Protein AF-A0AAU5VMB2-F1 (afdb_monomer)

pLDDT: mean 74.73, std 14.11, range [40.59, 91.38]

Sequence (197 aa):
MVLVIAVAVVVLLAGLAANRFLRPRLLGEDDDTGMAVKDLVGPLLTLTVLLAFVLVTANGSYGKAEVASRGEARAVDQLVEAAEYAPEAQWAEIQADAVCYARAVRDQEWPAMADGHGSPAPSVWSTDFRRVFREVEGRPVFGMLVAADNKRSEEREERLTQATAIAEAERQATRDFLTHHTAADLPCDDQGNRRSA

Structure (mmCIF, N/CA/C/O backbone):
data_AF-A0AAU5VMB2-F1
#
_entry.id   AF-A0AAU5VMB2-F1
#
loop_
_atom_site.group_PDB
_atom_site.id
_atom_site.type_symbol
_atom_site.label_atom_id
_atom_site.label_alt_id
_atom_site.label_comp_id
_atom_site.label_asym_id
_atom_site.label_entity_id
_atom_site.label_seq_id
_atom_site.pdbx_P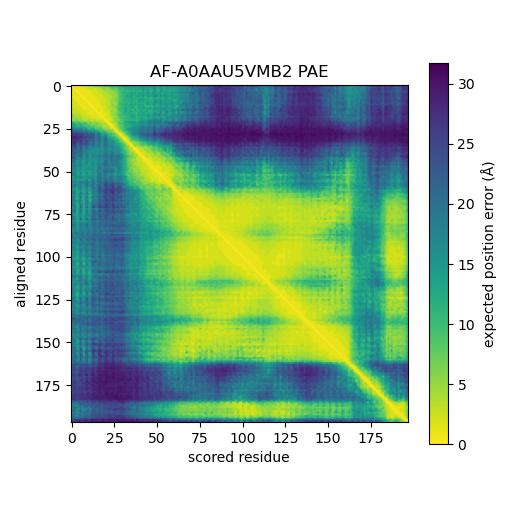DB_ins_code
_atom_site.Cartn_x
_atom_site.Cartn_y
_atom_site.Cartn_z
_atom_site.occupancy
_atom_site.B_iso_or_equiv
_atom_site.auth_seq_id
_atom_site.auth_comp_id
_atom_site.auth_asym_id
_atom_site.auth_atom_id
_atom_site.pdbx_PDB_model_num
ATOM 1 N N . MET A 1 1 ? 12.827 -10.784 -18.336 1.00 58.59 1 MET A N 1
ATOM 2 C CA . MET A 1 1 ? 14.306 -10.844 -18.461 1.00 58.59 1 MET A CA 1
ATOM 3 C C . MET A 1 1 ? 14.796 -11.675 -19.647 1.00 58.59 1 MET A C 1
ATOM 5 O O . MET A 1 1 ? 15.303 -11.066 -20.577 1.00 58.59 1 MET A O 1
ATOM 9 N N . VAL A 1 2 ? 14.629 -13.008 -19.681 1.00 63.72 2 VAL A N 1
ATOM 10 C CA . VAL A 1 2 ? 15.212 -13.893 -20.731 1.00 63.72 2 VAL A CA 1
ATOM 11 C C . VAL A 1 2 ? 14.985 -13.403 -22.172 1.00 63.72 2 VAL A C 1
ATOM 13 O O . VAL A 1 2 ? 15.923 -13.388 -22.963 1.00 63.72 2 VAL A O 1
ATOM 16 N N . LEU A 1 3 ? 13.778 -12.928 -22.499 1.00 67.06 3 LEU A N 1
ATOM 17 C CA . LEU A 1 3 ? 13.435 -12.407 -23.831 1.00 67.06 3 LEU A CA 1
ATOM 18 C C . LEU A 1 3 ? 14.311 -11.206 -24.248 1.00 67.06 3 LEU A C 1
ATOM 20 O O . LEU A 1 3 ? 14.770 -11.151 -25.384 1.00 67.06 3 LEU A O 1
ATOM 24 N N . VAL A 1 4 ? 14.624 -10.294 -23.320 1.00 66.06 4 VAL A N 1
ATOM 25 C CA . VAL A 1 4 ? 15.500 -9.130 -23.567 1.00 66.06 4 VAL A CA 1
ATOM 26 C C . VAL A 1 4 ? 16.928 -9.583 -23.882 1.00 66.06 4 VAL A C 1
ATOM 28 O O . VAL A 1 4 ? 17.544 -9.079 -24.818 1.00 66.06 4 VAL A O 1
ATOM 31 N N . ILE A 1 5 ? 17.432 -10.582 -23.149 1.00 76.06 5 ILE A N 1
ATOM 32 C CA . ILE A 1 5 ? 18.758 -11.173 -23.380 1.00 76.06 5 ILE A CA 1
ATOM 33 C C . ILE A 1 5 ? 18.802 -11.849 -24.759 1.00 76.06 5 ILE A C 1
ATOM 35 O O . ILE A 1 5 ? 19.749 -11.638 -25.513 1.00 76.06 5 ILE A O 1
ATOM 39 N N . ALA A 1 6 ? 17.761 -12.604 -25.124 1.00 83.25 6 ALA A N 1
ATOM 40 C CA . ALA A 1 6 ? 17.664 -13.249 -26.432 1.00 83.25 6 ALA A CA 1
ATOM 41 C C . ALA A 1 6 ? 17.656 -12.229 -27.587 1.00 83.25 6 ALA A C 1
ATOM 43 O O . ALA A 1 6 ? 18.410 -12.389 -28.545 1.00 83.25 6 ALA A O 1
ATOM 44 N N . VAL A 1 7 ? 16.872 -11.147 -27.477 1.00 82.38 7 VAL A N 1
ATOM 45 C CA . VAL A 1 7 ? 16.850 -10.061 -28.475 1.00 82.38 7 VAL A CA 1
ATOM 46 C C . VAL A 1 7 ? 18.219 -9.382 -28.586 1.00 82.38 7 VAL A C 1
ATOM 48 O O . VAL A 1 7 ? 18.716 -9.205 -29.697 1.00 82.38 7 VAL A O 1
ATOM 51 N N . ALA A 1 8 ? 18.870 -9.065 -27.462 1.00 73.38 8 ALA A N 1
ATOM 52 C CA . ALA A 1 8 ? 20.203 -8.461 -27.461 1.00 73.38 8 ALA A CA 1
ATOM 53 C C . ALA A 1 8 ? 21.251 -9.357 -28.149 1.00 73.38 8 ALA A C 1
ATOM 55 O O . ALA A 1 8 ? 22.024 -8.876 -28.977 1.00 73.38 8 ALA A O 1
ATOM 56 N N . VAL A 1 9 ? 21.238 -10.668 -27.872 1.00 87.62 9 VAL A N 1
ATOM 57 C CA . VAL A 1 9 ? 22.125 -11.646 -28.526 1.00 87.62 9 VAL A CA 1
ATOM 58 C C . VAL A 1 9 ? 21.848 -11.738 -30.030 1.00 87.62 9 VAL A C 1
ATOM 60 O O . VAL A 1 9 ? 22.795 -11.726 -30.815 1.00 87.62 9 VAL A O 1
ATOM 63 N N . VAL A 1 10 ? 20.581 -11.771 -30.458 1.00 90.06 10 VAL A N 1
ATOM 64 C CA . VAL A 1 10 ? 20.215 -11.814 -31.887 1.00 90.06 10 VAL A CA 1
ATOM 65 C C . VAL A 1 10 ? 20.683 -10.557 -32.627 1.00 90.06 10 VAL A C 1
ATOM 67 O O . VAL A 1 10 ? 21.277 -10.678 -33.697 1.00 90.06 10 VAL A O 1
ATOM 70 N N . VAL A 1 11 ? 20.489 -9.363 -32.056 1.00 87.12 11 VAL A N 1
ATOM 71 C CA . VAL A 1 11 ? 20.964 -8.098 -32.650 1.00 87.12 11 VAL A CA 1
ATOM 72 C C . VAL A 1 11 ? 22.492 -8.069 -32.749 1.00 87.12 11 VAL A C 1
ATOM 74 O O . VAL A 1 11 ? 23.035 -7.689 -33.788 1.00 87.12 11 VAL A O 1
ATOM 77 N N . LEU A 1 12 ? 23.198 -8.520 -31.708 1.00 84.56 12 LEU A N 1
ATOM 78 C CA . LEU A 1 12 ? 24.662 -8.545 -31.679 1.00 84.56 12 LEU A CA 1
ATOM 79 C C . LEU A 1 12 ? 25.225 -9.538 -32.712 1.00 84.56 12 LEU A C 1
ATOM 81 O O . LEU A 1 12 ? 26.131 -9.185 -33.468 1.00 84.56 12 LEU A O 1
ATOM 85 N N . LEU A 1 13 ? 24.642 -10.737 -32.825 1.00 90.00 13 LEU A N 1
ATOM 86 C CA . LEU A 1 13 ? 24.994 -11.719 -33.859 1.00 90.00 13 LEU A CA 1
ATOM 87 C C . LEU A 1 13 ? 24.688 -11.210 -35.276 1.00 90.00 13 LEU A C 1
ATOM 89 O O . LEU A 1 13 ? 25.511 -11.398 -36.173 1.00 90.00 13 LEU A O 1
ATOM 93 N N . ALA A 1 14 ? 23.553 -10.535 -35.484 1.00 85.69 14 ALA A N 1
ATOM 94 C CA . ALA A 1 14 ? 23.197 -9.944 -36.773 1.00 85.69 14 ALA A CA 1
ATOM 95 C C . ALA A 1 14 ? 24.192 -8.847 -37.191 1.00 85.69 14 ALA A C 1
ATOM 97 O O . ALA A 1 14 ? 24.661 -8.851 -38.330 1.00 85.69 14 ALA A O 1
ATOM 98 N N . GLY A 1 15 ? 24.585 -7.962 -36.267 1.00 76.81 15 GLY A N 1
ATOM 99 C CA . GLY A 1 15 ? 25.622 -6.953 -36.504 1.00 76.81 15 GLY A CA 1
ATOM 100 C C . GLY A 1 15 ? 26.995 -7.567 -36.801 1.00 76.81 15 GLY A C 1
ATOM 101 O O . GLY A 1 15 ? 27.678 -7.142 -37.736 1.00 76.81 15 GLY A O 1
ATOM 102 N N . LEU A 1 16 ? 27.383 -8.616 -36.065 1.00 79.81 16 LEU A N 1
ATOM 103 C CA . LEU A 1 16 ? 28.643 -9.332 -36.285 1.00 79.81 16 LEU A CA 1
ATOM 104 C C . LEU A 1 16 ? 28.673 -10.023 -37.661 1.00 79.81 16 LEU A C 1
ATOM 106 O O . LEU A 1 16 ? 29.673 -9.938 -38.377 1.00 79.81 16 LEU A O 1
ATOM 110 N N . ALA A 1 17 ? 27.569 -10.665 -38.054 1.00 82.62 17 ALA A N 1
ATOM 111 C CA . ALA A 1 17 ? 27.413 -11.303 -39.357 1.00 82.62 17 ALA A CA 1
ATOM 112 C C . ALA A 1 17 ? 27.412 -10.271 -40.496 1.00 82.62 17 ALA A C 1
ATOM 114 O O . ALA A 1 17 ? 28.142 -10.445 -41.473 1.00 82.62 17 ALA A O 1
ATOM 115 N N . ALA A 1 18 ? 26.666 -9.170 -40.356 1.00 79.88 18 ALA A N 1
ATOM 116 C CA . ALA A 1 18 ? 26.649 -8.085 -41.333 1.00 79.88 18 ALA A CA 1
ATOM 117 C C . ALA A 1 18 ? 28.061 -7.525 -41.563 1.00 79.88 18 ALA A C 1
ATOM 119 O O . ALA A 1 18 ? 28.522 -7.480 -42.703 1.00 79.88 18 ALA A O 1
ATOM 120 N N . ASN A 1 19 ? 28.802 -7.217 -40.494 1.00 74.56 19 ASN A N 1
ATOM 121 C CA . ASN A 1 19 ? 30.205 -6.812 -40.589 1.00 74.56 19 ASN A CA 1
ATOM 122 C C . ASN A 1 19 ? 31.058 -7.885 -41.302 1.00 74.56 19 ASN A C 1
ATOM 124 O O . ASN A 1 19 ? 31.789 -7.584 -42.245 1.00 74.56 19 ASN A O 1
ATOM 128 N N . ARG A 1 20 ? 30.917 -9.165 -40.928 1.00 80.00 20 ARG A N 1
ATOM 129 C CA . ARG A 1 20 ? 31.721 -10.262 -41.494 1.00 80.00 20 ARG A CA 1
ATOM 130 C C . ARG A 1 20 ? 31.461 -10.542 -42.982 1.00 80.00 20 ARG A C 1
ATOM 132 O O . ARG A 1 20 ? 32.379 -11.039 -43.645 1.00 80.00 20 ARG A O 1
ATOM 139 N N . PHE A 1 21 ? 30.265 -10.243 -43.497 1.00 77.38 21 PHE A N 1
ATOM 140 C CA . PHE A 1 21 ? 29.864 -10.511 -44.887 1.00 77.38 21 PHE A CA 1
ATOM 141 C C . PHE A 1 21 ? 29.841 -9.278 -45.807 1.00 77.38 21 PHE A C 1
ATOM 143 O O . PHE A 1 21 ? 30.115 -9.434 -46.997 1.00 77.38 21 PHE A O 1
ATOM 150 N N . LEU A 1 22 ? 29.553 -8.071 -45.301 1.00 70.12 22 LEU A N 1
ATOM 151 C CA . LEU A 1 22 ? 29.537 -6.845 -46.116 1.00 70.12 22 LEU A CA 1
ATOM 152 C C . LEU A 1 22 ? 30.924 -6.191 -46.210 1.00 70.12 22 LEU A C 1
ATOM 154 O O . LEU A 1 22 ? 31.299 -5.740 -47.289 1.00 70.12 22 LEU A O 1
ATOM 158 N N . ARG A 1 23 ? 31.728 -6.194 -45.135 1.00 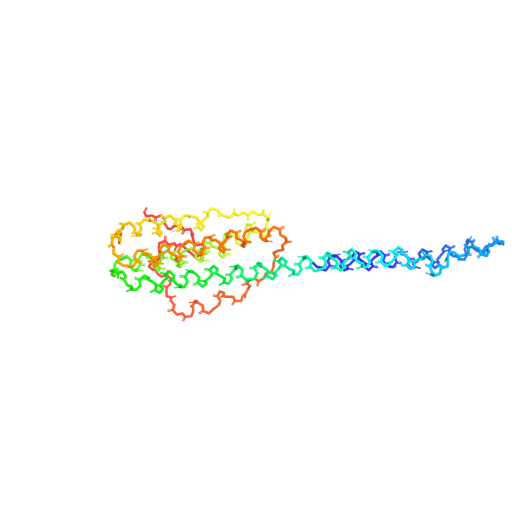63.69 23 ARG A N 1
ATOM 159 C CA . ARG A 1 23 ? 33.078 -5.592 -45.134 1.00 63.69 23 ARG A CA 1
ATOM 160 C C . ARG A 1 23 ? 33.989 -6.075 -46.283 1.00 63.69 23 ARG A C 1
ATOM 162 O O . ARG A 1 23 ? 34.571 -5.214 -46.935 1.00 63.69 23 ARG A O 1
ATOM 169 N N . PRO A 1 24 ? 34.087 -7.383 -46.618 1.00 65.00 24 PRO A N 1
ATOM 170 C CA . PRO A 1 24 ? 34.889 -7.847 -47.760 1.00 65.00 24 PRO A CA 1
ATOM 171 C C . PRO A 1 24 ? 34.244 -7.608 -49.143 1.00 65.00 24 PRO A C 1
ATOM 173 O O . PRO A 1 24 ? 34.789 -8.066 -50.140 1.00 65.00 24 PRO A O 1
ATOM 176 N N . ARG A 1 25 ? 33.080 -6.946 -49.220 1.00 63.25 25 ARG A N 1
ATOM 177 C CA . ARG A 1 25 ? 32.424 -6.527 -50.476 1.00 63.25 25 ARG A CA 1
ATOM 178 C C . ARG A 1 25 ? 32.378 -5.009 -50.672 1.00 63.25 25 ARG A C 1
ATOM 180 O O . ARG A 1 25 ? 32.061 -4.574 -51.771 1.00 63.25 25 ARG A O 1
ATOM 187 N N . LEU A 1 26 ? 32.649 -4.232 -49.622 1.00 58.34 26 LEU A N 1
ATOM 188 C CA . LEU A 1 26 ? 32.631 -2.764 -49.642 1.00 58.34 26 LEU A CA 1
ATOM 189 C C . LEU A 1 26 ? 34.036 -2.145 -49.673 1.00 58.34 26 LEU A C 1
ATOM 191 O O . LEU A 1 26 ? 34.170 -0.995 -50.061 1.00 58.34 26 LEU A O 1
ATOM 195 N N . LEU A 1 27 ? 35.075 -2.891 -49.281 1.00 58.09 27 LEU A N 1
ATOM 196 C CA . LEU A 1 27 ? 36.474 -2.453 -49.344 1.00 58.09 27 LEU A CA 1
ATOM 197 C C . LEU A 1 27 ? 37.133 -2.939 -50.644 1.00 58.09 27 LEU A C 1
ATOM 199 O O . LEU A 1 27 ? 37.948 -3.862 -50.630 1.00 58.09 27 LEU A O 1
ATOM 203 N N . GLY A 1 28 ? 36.731 -2.334 -51.761 1.00 57.97 28 GLY A N 1
ATOM 204 C CA . GLY A 1 28 ? 37.377 -2.455 -53.067 1.00 57.97 28 GLY A CA 1
ATOM 205 C C . GLY A 1 28 ? 37.443 -1.073 -53.716 1.00 57.97 28 GLY A C 1
ATOM 206 O O . GLY A 1 28 ? 36.403 -0.435 -53.842 1.00 57.97 28 GLY A O 1
ATOM 207 N N . GLU A 1 29 ? 38.651 -0.661 -54.101 1.00 54.75 29 GLU A N 1
ATOM 208 C CA . GLU A 1 29 ? 39.067 0.694 -54.497 1.00 54.75 29 GLU A CA 1
ATOM 209 C C . GLU A 1 29 ? 38.896 1.817 -53.445 1.00 54.75 29 GLU A C 1
ATOM 211 O O . GLU A 1 29 ? 37.820 2.045 -52.903 1.00 54.75 29 GLU A O 1
ATOM 216 N N . ASP A 1 30 ? 40.009 2.511 -53.181 1.00 52.06 30 ASP A N 1
ATOM 217 C CA . ASP A 1 30 ? 40.174 3.847 -52.584 1.00 52.06 30 ASP A CA 1
ATOM 218 C C . ASP A 1 30 ? 39.091 4.387 -51.627 1.00 52.06 30 ASP A C 1
ATOM 220 O O . ASP A 1 30 ? 38.314 5.274 -51.986 1.00 52.06 30 ASP A O 1
ATOM 224 N N . ASP A 1 31 ? 39.162 3.998 -50.345 1.00 49.97 31 ASP A N 1
ATOM 225 C CA . ASP A 1 31 ? 38.736 4.907 -49.272 1.00 49.97 31 ASP A CA 1
ATOM 226 C C . ASP A 1 31 ? 39.527 4.730 -47.957 1.00 49.97 31 ASP A C 1
ATOM 228 O O . ASP A 1 31 ? 39.420 3.714 -47.267 1.00 49.97 31 ASP A O 1
ATOM 232 N N . ASP A 1 32 ? 40.299 5.759 -47.584 1.00 52.22 32 ASP A N 1
ATOM 233 C CA . ASP A 1 32 ? 40.941 5.891 -46.261 1.00 52.22 32 ASP A CA 1
ATOM 234 C C . ASP A 1 32 ? 39.932 6.409 -45.202 1.00 52.22 32 ASP A C 1
ATOM 236 O O . ASP A 1 32 ? 40.200 6.421 -44.000 1.00 52.22 32 ASP A O 1
ATOM 240 N N . THR A 1 33 ? 38.707 6.767 -45.621 1.00 56.00 33 THR A N 1
ATOM 241 C CA . THR A 1 33 ? 37.571 7.177 -44.768 1.00 56.00 33 THR A CA 1
ATOM 242 C C . THR A 1 33 ? 36.853 5.978 -44.126 1.00 56.00 33 THR A C 1
ATOM 244 O O . THR A 1 33 ? 35.645 5.990 -43.873 1.00 56.00 33 THR A O 1
ATOM 247 N N . GLY A 1 34 ? 37.598 4.923 -43.789 1.00 52.38 34 GLY A N 1
ATOM 248 C CA . GLY A 1 34 ? 37.093 3.836 -42.958 1.00 52.38 34 GLY A CA 1
ATOM 249 C C . GLY A 1 34 ? 36.728 4.361 -41.568 1.00 52.38 34 GLY A C 1
ATOM 250 O O . GLY A 1 34 ? 37.625 4.560 -40.752 1.00 52.38 34 GLY A O 1
ATOM 251 N N . MET A 1 35 ? 35.424 4.568 -41.313 1.00 51.06 35 MET A N 1
ATOM 252 C CA . MET A 1 35 ? 34.863 5.151 -40.079 1.00 51.06 35 MET A CA 1
ATOM 253 C C . MET A 1 35 ? 35.638 4.689 -38.843 1.00 51.06 35 MET A C 1
ATOM 255 O O . MET A 1 35 ? 35.580 3.519 -38.448 1.00 51.06 35 MET A O 1
ATOM 259 N N . ALA A 1 36 ? 36.416 5.600 -38.264 1.00 59.28 36 ALA A N 1
ATOM 260 C CA . ALA A 1 36 ? 37.449 5.212 -37.329 1.00 59.28 36 ALA A CA 1
ATOM 261 C C . ALA A 1 36 ? 36.839 4.937 -35.953 1.00 59.28 36 ALA A C 1
ATOM 263 O O . ALA A 1 36 ? 35.783 5.454 -35.592 1.00 59.28 36 ALA A O 1
ATOM 264 N N . VAL A 1 37 ? 37.535 4.148 -35.131 1.00 56.16 37 VAL A N 1
ATOM 265 C CA . VAL A 1 37 ? 37.030 3.742 -33.805 1.00 56.16 37 VAL A CA 1
ATOM 266 C C . VAL A 1 37 ? 36.670 4.961 -32.937 1.00 56.16 37 VAL A C 1
ATOM 268 O O . VAL A 1 37 ? 35.661 4.938 -32.238 1.00 56.16 37 VAL A O 1
ATOM 271 N N . LYS A 1 38 ? 37.428 6.061 -33.058 1.00 56.69 38 LYS A N 1
ATOM 272 C CA . LYS A 1 38 ? 37.142 7.376 -32.448 1.00 56.69 38 LYS A CA 1
ATOM 273 C C . LYS A 1 38 ? 35.751 7.944 -32.787 1.00 56.69 38 LYS A C 1
ATOM 275 O O . LYS A 1 38 ? 35.128 8.556 -31.926 1.00 56.69 38 LYS A O 1
ATOM 280 N N . ASP A 1 39 ? 35.253 7.715 -33.997 1.00 62.44 39 ASP A N 1
ATOM 281 C CA . ASP A 1 39 ? 34.003 8.293 -34.499 1.00 62.44 39 ASP A CA 1
ATOM 282 C C . ASP A 1 39 ? 32.789 7.499 -33.967 1.00 62.44 39 ASP A C 1
ATOM 284 O O . ASP A 1 39 ? 31.711 8.054 -33.759 1.00 62.44 39 ASP A O 1
ATOM 288 N N . LEU A 1 40 ? 32.995 6.216 -33.636 1.00 63.09 40 LEU A N 1
ATOM 289 C CA . LEU A 1 40 ? 32.030 5.356 -32.937 1.00 63.09 40 LEU A CA 1
ATOM 290 C C . LEU A 1 40 ? 32.004 5.582 -31.413 1.00 63.09 40 LEU A C 1
ATOM 292 O O . LEU A 1 40 ? 30.975 5.343 -30.780 1.00 63.09 40 LEU A O 1
ATOM 296 N N . VAL A 1 41 ? 33.103 6.060 -30.812 1.00 71.25 41 VAL A N 1
ATOM 297 C CA . VAL A 1 41 ? 33.191 6.322 -29.360 1.00 71.25 41 VAL A CA 1
ATOM 298 C C . VAL A 1 41 ? 32.188 7.387 -28.907 1.00 71.25 41 VAL A C 1
ATOM 300 O O . VAL A 1 41 ? 31.580 7.217 -27.854 1.00 71.25 41 VAL A O 1
ATOM 303 N N . GLY A 1 42 ? 31.957 8.443 -29.695 1.00 72.44 42 GLY A N 1
ATOM 304 C CA . GLY A 1 42 ? 30.980 9.491 -29.365 1.00 72.44 42 GLY A CA 1
ATOM 305 C C . GLY A 1 42 ? 29.556 8.944 -29.165 1.00 72.44 42 GLY A C 1
ATOM 306 O O . GLY A 1 42 ? 29.025 9.036 -28.054 1.00 72.44 42 GLY A O 1
ATOM 307 N N . PRO A 1 43 ? 28.946 8.315 -30.190 1.00 76.56 43 PRO A N 1
ATOM 308 C CA . PRO A 1 43 ? 27.644 7.664 -30.064 1.00 76.56 43 PRO A CA 1
ATOM 309 C C . PRO A 1 43 ? 27.605 6.610 -28.951 1.00 76.56 43 PRO A C 1
ATOM 311 O O . PRO A 1 43 ? 26.671 6.614 -28.147 1.00 76.56 43 PRO A O 1
ATOM 314 N N . LEU A 1 44 ? 28.633 5.757 -28.840 1.00 75.56 44 LEU A N 1
ATOM 315 C CA . LEU A 1 44 ? 28.684 4.709 -27.817 1.00 75.56 44 LEU A CA 1
ATOM 316 C C . LEU A 1 44 ? 28.644 5.289 -26.394 1.00 75.56 44 LEU A C 1
ATOM 318 O O . LEU A 1 44 ? 27.884 4.792 -25.566 1.00 75.56 44 LEU A O 1
ATOM 322 N N . LEU A 1 45 ? 29.396 6.361 -26.120 1.00 73.88 45 LEU A N 1
ATOM 323 C CA . LEU A 1 45 ? 29.380 7.042 -24.821 1.00 73.88 45 LEU A CA 1
ATOM 324 C C . LEU A 1 45 ? 28.012 7.667 -24.510 1.00 73.88 45 LEU A C 1
ATOM 326 O O . LEU A 1 45 ? 27.528 7.549 -23.387 1.00 73.88 45 LEU A O 1
ATOM 330 N N . THR A 1 46 ? 27.344 8.290 -25.487 1.00 78.56 46 THR A N 1
ATOM 331 C CA . THR A 1 46 ? 25.989 8.827 -25.244 1.00 78.56 46 THR A CA 1
ATOM 332 C C . THR A 1 46 ? 24.978 7.722 -24.922 1.00 78.56 46 THR A C 1
ATOM 334 O O . THR A 1 46 ? 24.164 7.883 -24.012 1.00 78.56 46 THR A O 1
ATOM 337 N N . LEU A 1 47 ? 25.077 6.565 -25.588 1.00 79.12 47 LEU A N 1
ATOM 338 C CA . LEU A 1 47 ? 24.247 5.397 -25.292 1.00 79.12 47 LEU A CA 1
ATOM 339 C C . LEU A 1 47 ? 24.545 4.805 -23.907 1.00 79.12 47 LEU A C 1
ATOM 341 O O . LEU A 1 47 ? 23.601 4.453 -23.202 1.00 79.12 47 LEU A O 1
ATOM 345 N N . THR A 1 48 ? 25.810 4.725 -23.473 1.00 78.56 48 THR A N 1
ATOM 346 C CA . THR A 1 48 ? 26.126 4.227 -22.121 1.00 78.56 48 THR A CA 1
ATOM 347 C C . THR A 1 48 ? 25.659 5.178 -21.022 1.00 78.56 48 THR A C 1
ATOM 349 O O . THR A 1 48 ? 25.195 4.695 -19.993 1.00 78.56 48 THR A O 1
ATOM 352 N N . VAL A 1 49 ? 25.690 6.499 -21.234 1.00 80.81 49 VAL A N 1
ATOM 353 C CA . VAL A 1 49 ? 25.129 7.478 -20.282 1.00 80.81 49 VAL A CA 1
ATOM 354 C C . VAL A 1 49 ? 23.609 7.333 -20.162 1.00 80.81 49 VAL A C 1
ATOM 356 O O . VAL A 1 49 ? 23.093 7.266 -19.047 1.00 80.81 49 VAL A O 1
ATOM 359 N N . LEU A 1 50 ? 22.887 7.213 -21.283 1.00 80.94 50 LEU A N 1
ATOM 360 C CA . LEU A 1 50 ? 21.437 6.977 -21.268 1.00 80.94 50 LEU A CA 1
ATOM 361 C C . LEU A 1 50 ? 21.083 5.638 -20.604 1.00 80.94 50 LEU A C 1
ATOM 363 O O . LEU A 1 50 ? 20.175 5.582 -19.778 1.00 80.94 50 LEU A O 1
ATOM 367 N N . LEU A 1 51 ? 21.820 4.569 -20.912 1.00 80.12 51 LEU A N 1
ATOM 368 C CA . LEU A 1 51 ? 21.576 3.239 -20.350 1.00 80.12 51 LEU A CA 1
ATOM 369 C C . LEU A 1 51 ? 21.920 3.172 -18.852 1.00 80.12 51 LEU A C 1
ATOM 371 O O . LEU A 1 51 ? 21.190 2.542 -18.090 1.00 80.12 51 LEU A O 1
ATOM 375 N N . ALA A 1 52 ? 22.962 3.879 -18.403 1.00 77.31 52 ALA A N 1
ATOM 376 C CA . ALA A 1 52 ? 23.266 4.050 -16.983 1.00 77.31 52 ALA A CA 1
ATOM 377 C C . ALA A 1 52 ? 22.176 4.856 -16.254 1.00 77.31 52 ALA A C 1
ATOM 379 O O . ALA A 1 52 ? 21.785 4.484 -15.150 1.00 77.31 52 ALA A O 1
ATOM 380 N N . PHE A 1 53 ? 21.635 5.913 -16.871 1.00 80.94 53 PHE A N 1
ATOM 381 C CA . PHE A 1 53 ? 20.524 6.683 -16.304 1.00 80.94 53 PHE A CA 1
ATOM 382 C C . PHE A 1 53 ? 19.239 5.845 -16.180 1.00 80.94 53 PHE A C 1
ATOM 384 O O . PHE A 1 53 ? 18.592 5.866 -15.131 1.00 80.94 53 PHE A O 1
ATOM 391 N N . VAL A 1 54 ? 18.903 5.045 -17.199 1.00 80.25 54 VAL A N 1
ATOM 392 C CA . VAL A 1 54 ? 17.788 4.079 -17.148 1.00 80.25 54 VAL A CA 1
ATOM 393 C C . VAL A 1 54 ? 18.011 3.029 -16.052 1.00 80.25 54 VAL A C 1
ATOM 395 O O . VAL A 1 54 ? 17.091 2.730 -15.296 1.00 80.25 54 VAL A O 1
ATOM 398 N N . LEU A 1 55 ? 19.234 2.510 -15.899 1.00 75.88 55 LEU A N 1
ATOM 399 C CA . LEU A 1 55 ? 19.556 1.540 -14.849 1.00 75.88 55 LEU A CA 1
ATOM 400 C C . LEU A 1 55 ? 19.435 2.143 -13.438 1.00 75.88 55 LEU A C 1
ATOM 402 O O . LEU A 1 55 ? 18.860 1.516 -12.551 1.00 75.88 55 LEU A O 1
ATOM 406 N N . VAL A 1 56 ? 19.932 3.367 -13.229 1.00 76.69 56 VAL A N 1
ATOM 407 C CA . VAL A 1 56 ? 19.842 4.082 -11.942 1.00 76.69 56 VAL A CA 1
ATOM 408 C C . VAL A 1 56 ? 18.394 4.423 -11.589 1.00 76.69 56 VAL A C 1
ATOM 410 O O . VAL A 1 56 ? 17.990 4.226 -10.444 1.00 76.69 56 VAL A O 1
ATOM 413 N N . THR A 1 57 ? 17.593 4.889 -12.551 1.00 73.38 57 THR A N 1
ATOM 414 C CA . THR A 1 57 ? 16.175 5.220 -12.316 1.00 73.38 57 THR A CA 1
ATOM 415 C C . THR A 1 57 ? 15.328 3.975 -12.040 1.00 73.38 57 THR A C 1
ATOM 417 O O . THR A 1 57 ? 14.556 3.980 -11.082 1.00 73.38 57 THR A O 1
ATOM 420 N N . ALA A 1 58 ? 15.535 2.879 -12.778 1.00 69.81 58 ALA A N 1
ATOM 421 C CA . ALA A 1 58 ? 14.878 1.597 -12.510 1.00 69.81 58 ALA A CA 1
ATOM 422 C C . ALA A 1 58 ? 15.240 1.033 -11.121 1.00 69.81 58 ALA A C 1
ATOM 424 O O . ALA A 1 58 ? 14.354 0.657 -10.352 1.00 69.81 58 ALA A O 1
ATOM 425 N N . ASN A 1 59 ? 16.529 1.032 -10.761 1.00 66.31 59 ASN A N 1
ATOM 426 C CA . ASN A 1 59 ? 16.991 0.554 -9.454 1.00 66.31 59 ASN A CA 1
ATOM 427 C C . ASN A 1 59 ? 16.495 1.444 -8.296 1.00 66.31 59 ASN A C 1
ATOM 429 O O . ASN A 1 59 ? 16.176 0.943 -7.220 1.00 66.31 59 ASN A O 1
ATOM 433 N N . GLY A 1 60 ? 16.378 2.756 -8.525 1.00 71.94 60 GLY A N 1
ATOM 434 C CA . GLY A 1 60 ? 15.779 3.696 -7.576 1.00 71.94 60 GLY A CA 1
ATOM 435 C C . GLY A 1 60 ? 14.287 3.443 -7.335 1.00 71.94 60 GLY A C 1
ATOM 436 O O . GLY A 1 60 ? 13.843 3.500 -6.190 1.00 71.94 60 GLY A O 1
ATOM 437 N N . SER A 1 61 ? 13.522 3.112 -8.381 1.00 68.12 61 SER A N 1
ATOM 438 C CA . SER A 1 61 ? 12.098 2.778 -8.241 1.00 68.12 61 SER A CA 1
ATOM 439 C C . SER A 1 61 ? 11.886 1.434 -7.532 1.00 68.12 61 SER A C 1
ATOM 441 O O . SER A 1 61 ? 11.078 1.365 -6.608 1.00 68.12 61 SER A O 1
ATOM 443 N N . TYR A 1 62 ? 12.688 0.406 -7.852 1.00 64.38 62 TYR A N 1
ATOM 444 C CA . TYR A 1 62 ? 12.679 -0.865 -7.112 1.00 64.38 62 TYR A CA 1
ATOM 445 C C . TYR A 1 62 ? 12.966 -0.656 -5.616 1.00 64.38 62 TYR A C 1
ATOM 447 O O . TYR A 1 62 ? 12.209 -1.122 -4.769 1.00 64.38 62 TYR A O 1
ATOM 455 N N . GLY A 1 63 ? 14.021 0.099 -5.281 1.00 72.69 63 GLY A N 1
ATOM 456 C CA . GLY A 1 63 ? 14.376 0.383 -3.887 1.00 72.69 63 GLY A CA 1
ATOM 457 C C . GLY A 1 63 ? 13.275 1.129 -3.125 1.00 72.69 63 GLY A C 1
ATOM 458 O O . GLY A 1 63 ? 13.042 0.842 -1.953 1.00 72.69 63 GLY A O 1
ATOM 459 N N . LYS A 1 64 ? 12.547 2.037 -3.788 1.00 71.50 64 LYS A N 1
ATOM 460 C CA . LYS A 1 64 ? 11.368 2.689 -3.200 1.00 71.50 64 LYS A CA 1
ATOM 461 C C . LYS A 1 64 ? 10.194 1.729 -3.018 1.00 71.50 64 LYS A C 1
ATOM 463 O O . LYS A 1 64 ? 9.592 1.748 -1.954 1.00 71.50 64 LYS A O 1
ATOM 468 N N . ALA A 1 65 ? 9.890 0.881 -4.002 1.00 70.56 65 ALA A N 1
ATOM 469 C CA . ALA A 1 65 ? 8.842 -0.133 -3.876 1.00 70.56 65 ALA A CA 1
ATOM 470 C C . ALA A 1 65 ? 9.131 -1.098 -2.710 1.00 70.56 65 ALA A C 1
ATOM 472 O O . ALA A 1 65 ? 8.244 -1.385 -1.915 1.00 70.56 65 ALA A O 1
ATOM 473 N N . GLU A 1 66 ? 10.385 -1.535 -2.549 1.00 74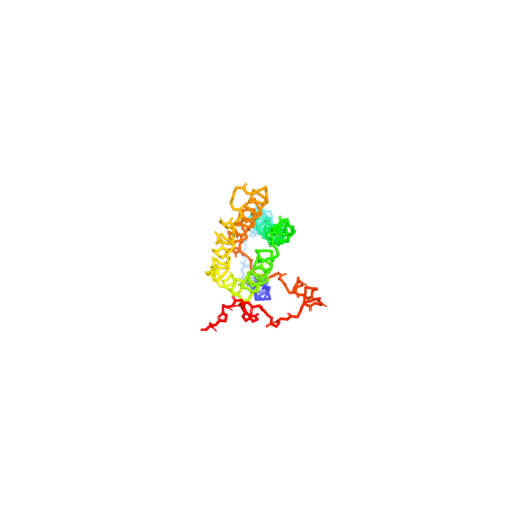.50 66 GLU A N 1
ATOM 474 C CA . GLU A 1 66 ? 10.822 -2.379 -1.430 1.00 74.50 66 GLU A CA 1
ATOM 475 C C . GLU A 1 66 ? 10.692 -1.671 -0.069 1.00 74.50 66 GLU A C 1
ATOM 477 O O . GLU A 1 66 ? 10.242 -2.281 0.904 1.00 74.50 66 GLU A O 1
ATOM 482 N N . VAL A 1 67 ? 11.067 -0.387 0.014 1.00 78.19 67 VAL A N 1
ATOM 483 C CA . VAL A 1 67 ? 10.892 0.424 1.230 1.00 78.19 67 VAL A CA 1
ATOM 484 C C . VAL A 1 67 ? 9.411 0.594 1.560 1.00 78.19 67 VAL A C 1
ATOM 486 O O . VAL A 1 67 ? 9.038 0.310 2.696 1.00 78.19 67 VAL A O 1
ATOM 489 N N . ALA A 1 68 ? 8.582 0.955 0.579 1.00 77.94 68 ALA A N 1
ATOM 490 C CA . ALA A 1 68 ? 7.149 1.185 0.739 1.00 77.94 68 ALA A CA 1
ATOM 491 C C . ALA A 1 68 ? 6.396 -0.084 1.177 1.00 77.94 68 ALA A C 1
ATOM 493 O O . ALA A 1 68 ? 5.685 -0.073 2.180 1.00 77.94 68 ALA A O 1
ATOM 494 N N . SER A 1 69 ? 6.640 -1.228 0.523 1.00 81.00 69 SER A N 1
ATOM 495 C CA . SER A 1 69 ? 6.074 -2.522 0.941 1.00 81.00 69 SER A CA 1
ATOM 496 C C . SER A 1 69 ? 6.442 -2.882 2.388 1.00 81.00 69 SER A C 1
ATOM 498 O O . SER A 1 69 ? 5.624 -3.428 3.128 1.00 81.00 69 SER A O 1
ATOM 500 N N . ARG A 1 70 ? 7.669 -2.560 2.826 1.00 77.06 70 ARG A N 1
ATOM 501 C CA . ARG A 1 70 ? 8.109 -2.768 4.217 1.00 77.06 70 ARG A CA 1
ATOM 502 C C . ARG A 1 70 ? 7.566 -1.717 5.185 1.00 77.06 70 ARG A C 1
ATOM 504 O O . ARG A 1 70 ? 7.456 -2.006 6.374 1.00 77.06 70 ARG A O 1
ATOM 511 N N . GLY A 1 71 ? 7.312 -0.493 4.738 1.00 78.25 71 GLY A N 1
ATOM 512 C CA . GLY A 1 71 ? 6.705 0.558 5.551 1.00 78.25 71 GLY A CA 1
ATOM 513 C C . GLY A 1 71 ? 5.246 0.241 5.847 1.00 78.25 71 GLY A C 1
ATOM 514 O O . GLY A 1 71 ? 4.838 0.271 7.005 1.00 78.25 71 GLY A O 1
ATOM 515 N N . GLU A 1 72 ? 4.500 -0.177 4.826 1.00 84.44 72 GLU A N 1
ATOM 516 C CA . GLU A 1 72 ? 3.110 -0.604 4.951 1.00 84.44 72 GLU A CA 1
ATOM 517 C C . GLU A 1 72 ? 2.961 -1.811 5.879 1.00 84.44 72 GLU A C 1
ATOM 519 O O . GLU A 1 72 ? 2.140 -1.761 6.791 1.00 84.44 72 GLU A O 1
ATOM 524 N N . ALA A 1 73 ? 3.784 -2.855 5.705 1.00 84.25 73 ALA A N 1
ATOM 525 C CA . ALA A 1 73 ? 3.768 -4.029 6.579 1.00 84.25 73 ALA A CA 1
ATOM 526 C C . ALA A 1 73 ? 3.969 -3.640 8.056 1.00 84.25 73 ALA A C 1
ATOM 528 O O . ALA A 1 73 ? 3.115 -3.936 8.887 1.00 84.25 73 ALA A O 1
ATOM 529 N N . ARG A 1 74 ? 5.014 -2.854 8.362 1.00 80.44 74 ARG A N 1
ATOM 530 C CA . ARG A 1 74 ? 5.259 -2.357 9.730 1.00 80.44 74 ARG A CA 1
ATOM 531 C C . ARG A 1 74 ? 4.134 -1.475 10.265 1.00 80.44 74 ARG A C 1
ATOM 533 O O . ARG A 1 74 ? 3.938 -1.427 11.471 1.00 80.44 74 ARG A O 1
ATOM 540 N N . ALA A 1 75 ? 3.422 -0.752 9.405 1.00 85.25 75 ALA A N 1
ATOM 541 C CA . ALA A 1 75 ? 2.292 0.069 9.822 1.00 85.25 75 ALA A CA 1
ATOM 542 C C . ALA A 1 75 ? 1.015 -0.764 10.068 1.00 85.25 75 ALA A C 1
ATOM 544 O O . ALA A 1 75 ? 0.176 -0.349 10.864 1.00 85.25 75 ALA A O 1
ATOM 545 N N . VAL A 1 76 ? 0.881 -1.949 9.454 1.00 86.25 76 VAL A N 1
ATOM 546 C CA . VAL A 1 76 ? -0.115 -2.963 9.854 1.00 86.25 76 VAL A CA 1
ATOM 547 C C . VAL A 1 76 ? 0.281 -3.606 11.186 1.00 86.25 76 VAL A C 1
ATOM 549 O O . VAL A 1 76 ? -0.569 -3.704 12.068 1.00 86.25 76 VAL A O 1
ATOM 552 N N . ASP A 1 77 ? 1.558 -3.957 11.378 1.00 84.12 77 ASP A N 1
ATOM 553 C CA . ASP A 1 77 ? 2.062 -4.482 12.657 1.00 84.12 77 ASP A CA 1
ATOM 554 C C . ASP A 1 77 ? 1.806 -3.475 13.797 1.00 84.12 77 ASP A C 1
ATOM 556 O O . ASP A 1 77 ? 1.170 -3.804 14.794 1.00 84.12 77 ASP A O 1
ATOM 560 N N . GLN A 1 78 ? 2.182 -2.204 13.604 1.00 86.31 78 GLN A N 1
ATOM 561 C CA . GLN A 1 78 ? 1.930 -1.114 14.558 1.00 86.31 78 GLN A CA 1
ATOM 562 C C . GLN A 1 78 ? 0.441 -0.847 14.804 1.00 86.31 78 GLN A C 1
ATOM 564 O O . GLN A 1 78 ? 0.077 -0.403 15.892 1.00 86.31 78 GLN A O 1
ATOM 569 N N . LEU A 1 79 ? -0.433 -1.099 13.822 1.00 86.44 79 LEU A N 1
ATOM 570 C CA . LEU A 1 79 ? -1.878 -0.993 14.017 1.00 86.44 79 LEU A CA 1
ATOM 571 C C . LEU A 1 79 ? -2.394 -2.105 14.943 1.00 86.44 79 LEU A C 1
ATOM 573 O O . LEU A 1 79 ? -3.240 -1.840 15.797 1.00 86.44 79 LEU A O 1
ATOM 577 N N . VAL A 1 80 ? -1.857 -3.320 14.806 1.00 87.06 80 VAL A N 1
ATOM 578 C CA . VAL A 1 80 ? -2.156 -4.463 15.679 1.00 87.06 80 VAL A CA 1
ATOM 579 C C . VAL A 1 80 ? -1.599 -4.250 17.091 1.00 87.06 80 VAL A C 1
ATOM 581 O O . VAL A 1 80 ? -2.342 -4.429 18.054 1.00 87.06 80 VAL A O 1
ATOM 584 N N . GLU A 1 81 ? -0.348 -3.800 17.227 1.00 86.62 81 GLU A N 1
ATOM 585 C CA . GLU A 1 81 ? 0.266 -3.449 18.520 1.00 86.62 81 GLU A CA 1
ATOM 586 C C . GLU A 1 81 ? -0.513 -2.324 19.228 1.00 86.62 81 GLU A C 1
ATOM 588 O O . GLU A 1 81 ? -0.806 -2.404 20.419 1.00 86.62 81 GLU A O 1
ATOM 593 N N . ALA A 1 82 ? -0.910 -1.273 18.499 1.00 87.81 82 ALA A N 1
ATOM 594 C CA . ALA A 1 82 ? -1.708 -0.183 19.058 1.00 87.81 82 ALA A CA 1
ATOM 595 C C . ALA A 1 82 ? -3.122 -0.630 19.475 1.00 87.81 82 ALA A C 1
ATOM 597 O O . ALA A 1 82 ? -3.699 -0.046 20.395 1.00 87.81 82 ALA A O 1
ATOM 598 N N . ALA A 1 83 ? -3.681 -1.663 18.837 1.00 86.88 83 ALA A N 1
ATOM 599 C CA . ALA A 1 83 ? -4.997 -2.194 19.176 1.00 86.88 83 ALA A CA 1
ATOM 600 C C . ALA A 1 83 ? -5.029 -2.924 20.531 1.00 86.88 83 ALA A C 1
ATOM 602 O O . ALA A 1 83 ? -6.102 -3.004 21.123 1.00 86.88 83 ALA A O 1
ATOM 603 N N . GLU A 1 84 ? -3.891 -3.369 21.079 1.00 88.50 84 GLU A N 1
ATOM 604 C CA . GLU A 1 84 ? -3.822 -3.976 22.424 1.00 88.50 84 GLU A CA 1
ATOM 605 C C . GLU A 1 84 ? -4.226 -2.999 23.550 1.00 88.50 84 GLU A C 1
ATOM 607 O O . GLU A 1 84 ? -4.596 -3.419 24.646 1.00 88.50 84 GLU A O 1
ATOM 612 N N . TYR A 1 85 ? -4.214 -1.686 23.284 1.00 89.94 85 TYR A N 1
ATOM 613 C CA . TYR A 1 85 ? -4.701 -0.650 24.207 1.00 89.94 85 TYR A CA 1
ATOM 614 C C . TYR A 1 85 ? -6.206 -0.334 24.051 1.00 89.94 85 TYR A C 1
ATOM 616 O O . TYR A 1 85 ? -6.728 0.559 24.729 1.00 89.94 85 TYR A O 1
ATOM 624 N N . ALA A 1 86 ? -6.914 -1.026 23.152 1.00 88.94 86 ALA A N 1
ATOM 625 C CA . ALA A 1 86 ? -8.368 -0.969 23.005 1.00 88.94 86 ALA A CA 1
ATOM 626 C C . ALA A 1 86 ? -9.059 -2.055 23.867 1.00 88.94 86 ALA A C 1
ATOM 628 O O . ALA A 1 86 ? -8.396 -2.943 24.399 1.00 88.94 86 ALA A O 1
ATOM 629 N N . PRO A 1 87 ? -10.394 -2.012 24.054 1.00 90.50 87 PRO A N 1
ATOM 630 C CA . PRO A 1 87 ? -11.109 -3.119 24.684 1.00 90.50 87 PRO A CA 1
ATOM 631 C C . PRO A 1 87 ? -11.079 -4.374 23.801 1.00 90.50 87 PRO A C 1
ATOM 633 O O . PRO A 1 87 ? -11.042 -4.278 22.577 1.00 90.50 87 PRO A O 1
ATOM 636 N N . GLU A 1 88 ? -11.170 -5.543 24.436 1.00 85.50 88 GLU A N 1
ATOM 637 C CA . GLU A 1 88 ? -10.989 -6.871 23.825 1.00 85.50 88 GLU A CA 1
ATOM 638 C C . GLU A 1 88 ? -11.787 -7.093 22.525 1.00 85.50 88 GLU A C 1
ATOM 640 O O . GLU A 1 88 ? -11.253 -7.640 21.565 1.00 85.50 88 GLU A O 1
ATOM 645 N N . ALA A 1 89 ? -13.030 -6.601 22.454 1.00 86.44 89 ALA A N 1
ATOM 646 C CA . ALA A 1 89 ? -13.863 -6.699 21.255 1.00 86.44 89 ALA A CA 1
ATOM 647 C C . ALA A 1 89 ? -13.283 -5.914 20.060 1.00 86.44 89 ALA A C 1
ATOM 649 O O . ALA A 1 89 ? -13.124 -6.470 18.976 1.00 86.44 89 ALA A O 1
ATOM 650 N N . GLN A 1 90 ? -12.919 -4.643 20.266 1.00 87.94 90 GLN A N 1
ATOM 651 C CA . GLN A 1 90 ? -12.321 -3.806 19.220 1.00 87.94 90 GLN A CA 1
ATOM 652 C C . GLN A 1 90 ? -10.899 -4.265 18.860 1.00 87.94 90 GLN A C 1
ATOM 654 O O . GLN A 1 90 ? -10.508 -4.184 17.698 1.00 87.94 90 GLN A O 1
ATOM 659 N N . TRP A 1 91 ? -10.136 -4.774 19.833 1.00 83.69 91 TRP A N 1
ATOM 660 C CA . TRP A 1 91 ? -8.822 -5.380 19.604 1.00 83.69 91 TRP A CA 1
ATOM 661 C C . TRP A 1 91 ? -8.911 -6.587 18.658 1.00 83.69 91 TRP A C 1
ATOM 663 O O . TRP A 1 91 ? -8.204 -6.629 17.649 1.00 83.69 91 TRP A O 1
ATOM 673 N N . ALA A 1 92 ? -9.825 -7.522 18.936 1.00 84.69 92 ALA A N 1
ATOM 674 C CA . ALA A 1 92 ? -10.026 -8.711 18.114 1.00 84.69 92 ALA A CA 1
ATOM 675 C C . ALA A 1 92 ? -10.545 -8.375 16.701 1.00 84.69 92 ALA A C 1
ATOM 677 O O . ALA A 1 92 ? -10.075 -8.972 15.732 1.00 84.69 92 ALA A O 1
ATOM 678 N N . GLU A 1 93 ? -11.455 -7.400 16.557 1.00 87.06 93 GLU A N 1
ATOM 679 C CA . GLU A 1 93 ? -11.938 -6.949 15.240 1.00 87.06 93 GLU A CA 1
ATOM 680 C C . GLU A 1 93 ? -10.800 -6.324 14.411 1.00 87.06 93 GLU A C 1
ATOM 682 O O . GLU A 1 93 ? -10.601 -6.715 13.261 1.00 87.06 93 GLU A O 1
ATOM 687 N N . ILE A 1 94 ? -9.967 -5.453 15.004 1.00 86.94 94 ILE A N 1
ATOM 688 C CA . ILE A 1 94 ? -8.809 -4.855 14.310 1.00 86.94 94 ILE A CA 1
ATOM 689 C C . ILE A 1 94 ? -7.774 -5.921 13.916 1.00 86.94 94 ILE A C 1
ATOM 691 O O . ILE A 1 94 ? -7.247 -5.863 12.805 1.00 86.94 94 ILE A O 1
ATOM 695 N N . GLN A 1 95 ? -7.493 -6.913 14.771 1.00 87.94 95 GLN A N 1
ATOM 696 C CA . GLN A 1 95 ? -6.598 -8.022 14.411 1.00 87.94 95 GLN A CA 1
ATOM 697 C C . GLN A 1 95 ? -7.158 -8.86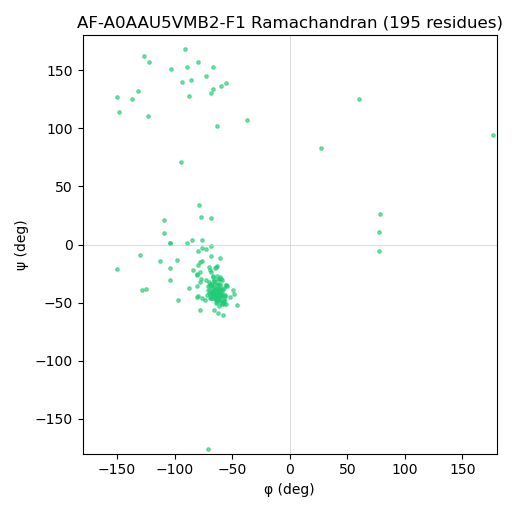8 13.258 1.00 87.94 95 GLN A C 1
ATOM 699 O O . GLN A 1 95 ? -6.422 -9.200 12.324 1.00 87.94 95 GLN A O 1
ATOM 704 N N . ALA A 1 96 ? -8.451 -9.194 13.286 1.00 88.06 96 ALA A N 1
ATOM 705 C CA . ALA A 1 96 ? -9.097 -9.969 12.233 1.00 88.06 96 ALA A CA 1
ATOM 706 C C . ALA A 1 96 ? -9.089 -9.219 10.887 1.00 88.06 96 ALA A C 1
ATOM 708 O O . ALA A 1 96 ? -8.668 -9.780 9.869 1.00 88.06 96 ALA A O 1
ATOM 709 N N . ASP A 1 97 ? -9.456 -7.935 10.893 1.00 89.25 97 ASP A N 1
ATOM 710 C CA . ASP A 1 97 ? -9.399 -7.058 9.721 1.00 89.25 97 ASP A CA 1
ATOM 711 C C . ASP A 1 97 ? -7.962 -6.878 9.202 1.00 89.25 97 ASP A C 1
ATOM 713 O O . ASP A 1 97 ? -7.757 -6.817 7.990 1.00 89.25 97 ASP A O 1
ATOM 717 N N . ALA A 1 98 ? -6.947 -6.846 10.076 1.00 89.19 98 ALA A N 1
ATOM 718 C CA . ALA A 1 98 ? -5.541 -6.728 9.679 1.00 89.19 98 ALA A CA 1
ATOM 719 C C . ALA A 1 98 ? -5.035 -7.973 8.935 1.00 89.19 98 ALA A C 1
ATOM 721 O O . ALA A 1 98 ? -4.382 -7.851 7.893 1.00 89.19 98 ALA A O 1
ATOM 722 N N . VAL A 1 99 ? -5.401 -9.173 9.396 1.00 89.50 99 VAL A N 1
ATOM 723 C CA . VAL A 1 99 ? -5.100 -10.419 8.670 1.00 89.50 99 VAL A CA 1
ATOM 724 C C . VAL A 1 99 ? -5.839 -10.462 7.328 1.00 89.50 99 VAL A C 1
ATOM 726 O O . VAL A 1 99 ? -5.269 -10.885 6.318 1.00 89.50 99 VAL A O 1
ATOM 729 N N . CYS A 1 100 ? -7.086 -9.996 7.283 1.00 91.38 100 CYS A N 1
ATOM 730 C CA . CYS A 1 100 ? -7.876 -9.956 6.055 1.00 91.38 100 CYS A CA 1
ATOM 731 C C . CYS A 1 100 ? -7.388 -8.899 5.048 1.00 91.38 100 CYS A C 1
ATOM 733 O O . CYS A 1 100 ? -7.345 -9.177 3.847 1.00 91.38 100 CYS A O 1
ATOM 735 N N . TYR A 1 101 ? -6.905 -7.750 5.528 1.00 90.06 101 TYR A N 1
ATOM 736 C CA . TYR A 1 101 ? -6.187 -6.752 4.736 1.00 90.06 101 TYR A CA 1
ATOM 737 C C . TYR A 1 101 ? -4.927 -7.347 4.098 1.00 90.06 101 TYR A C 1
ATOM 739 O O . TYR A 1 101 ? -4.755 -7.254 2.882 1.00 90.06 101 TYR A O 1
ATOM 747 N N . ALA A 1 102 ? -4.078 -8.014 4.888 1.00 89.56 102 ALA A N 1
ATOM 748 C CA . ALA A 1 102 ? -2.834 -8.611 4.401 1.00 89.56 102 ALA A CA 1
ATOM 749 C C . ALA A 1 102 ? -3.072 -9.683 3.318 1.00 89.56 102 ALA A C 1
ATOM 751 O O . ALA A 1 102 ? -2.341 -9.734 2.329 1.00 89.56 102 ALA A O 1
ATOM 752 N N . ARG A 1 103 ? -4.131 -10.498 3.456 1.00 89.62 103 ARG A N 1
ATOM 753 C CA . ARG A 1 103 ? -4.578 -11.441 2.411 1.00 89.62 103 ARG A CA 1
ATOM 754 C C . ARG A 1 103 ? -5.022 -10.707 1.139 1.00 89.62 103 ARG A C 1
ATOM 756 O O . ARG A 1 103 ? -4.534 -11.011 0.056 1.00 89.62 103 ARG A O 1
ATOM 763 N N . ALA A 1 104 ? -5.877 -9.689 1.263 1.00 86.75 104 ALA A N 1
ATOM 764 C CA . ALA A 1 104 ? -6.368 -8.923 0.114 1.00 86.75 104 ALA A CA 1
ATOM 765 C C . ALA A 1 104 ? -5.243 -8.194 -0.652 1.00 86.75 104 ALA A C 1
ATOM 767 O O . ALA A 1 104 ? -5.306 -8.077 -1.877 1.00 86.75 104 ALA A O 1
ATOM 768 N N . VAL A 1 105 ? -4.201 -7.726 0.046 1.00 89.50 105 VAL A N 1
ATOM 769 C CA . VAL A 1 105 ? -2.997 -7.157 -0.583 1.00 89.50 105 VAL A CA 1
ATOM 770 C C . VAL A 1 105 ? -2.246 -8.240 -1.369 1.00 89.50 105 VAL A C 1
ATOM 772 O O . VAL A 1 105 ? -2.090 -8.107 -2.585 1.00 89.50 105 VAL A O 1
ATOM 775 N N . ARG A 1 106 ? -1.878 -9.343 -0.707 1.00 86.81 106 ARG A N 1
ATOM 776 C CA . ARG A 1 106 ? -1.111 -10.458 -1.286 1.00 86.81 106 ARG A CA 1
ATOM 777 C C . ARG A 1 106 ? -1.784 -11.097 -2.505 1.00 86.81 106 ARG A C 1
ATOM 779 O O . ARG A 1 106 ? -1.141 -11.325 -3.527 1.00 86.81 106 ARG A O 1
ATOM 786 N N . ASP A 1 107 ? -3.068 -11.434 -2.383 1.00 86.62 107 ASP A N 1
ATOM 787 C CA . ASP A 1 107 ? -3.758 -12.327 -3.326 1.00 86.62 107 ASP A CA 1
ATOM 788 C C . ASP A 1 107 ? -4.566 -11.594 -4.400 1.00 86.62 107 ASP A C 1
ATOM 790 O O . ASP A 1 107 ? -4.980 -12.219 -5.376 1.00 86.62 107 ASP A O 1
ATOM 794 N N . GLN A 1 108 ? -4.802 -10.287 -4.239 1.00 83.50 108 GLN A N 1
ATOM 795 C CA . GLN A 1 108 ? -5.601 -9.497 -5.184 1.00 83.50 108 GLN A CA 1
ATOM 796 C C . GLN A 1 108 ? -4.889 -8.235 -5.661 1.00 83.50 108 GLN A C 1
ATOM 798 O O . GLN A 1 108 ? -4.989 -7.891 -6.837 1.00 83.50 108 GLN A O 1
ATOM 803 N N . GLU A 1 109 ? -4.167 -7.534 -4.784 1.00 82.00 109 GLU A N 1
ATOM 804 C CA . GLU A 1 109 ? -3.479 -6.307 -5.180 1.00 82.00 109 GLU A CA 1
ATOM 805 C C . GLU A 1 109 ? -2.153 -6.573 -5.890 1.00 82.00 109 GLU A C 1
ATOM 807 O O . GLU A 1 109 ? -1.927 -5.989 -6.945 1.00 82.00 109 GLU A O 1
ATOM 812 N N . TRP A 1 110 ? -1.310 -7.484 -5.397 1.00 85.12 110 TRP A N 1
ATOM 813 C CA . TRP A 1 110 ? -0.049 -7.810 -6.074 1.00 85.12 110 TRP A CA 1
ATOM 814 C C . TRP A 1 110 ? -0.234 -8.414 -7.483 1.00 85.12 110 TRP A C 1
ATOM 816 O O . TRP A 1 110 ? 0.516 -8.016 -8.379 1.00 85.12 110 TRP A O 1
ATOM 826 N N . PRO A 1 111 ? -1.229 -9.290 -7.753 1.00 84.00 111 PRO A N 1
ATOM 827 C CA . PRO A 1 111 ? -1.553 -9.700 -9.121 1.00 84.00 111 PRO A CA 1
ATOM 828 C C . PRO A 1 111 ? -2.037 -8.534 -9.990 1.00 84.00 111 PRO A C 1
ATOM 830 O O . PRO A 1 111 ? -1.533 -8.363 -11.095 1.00 84.00 111 PRO A O 1
ATOM 833 N N . ALA A 1 112 ? -2.934 -7.679 -9.480 1.00 76.12 112 ALA A N 1
ATOM 834 C CA . ALA A 1 112 ? -3.387 -6.497 -10.216 1.00 76.12 112 ALA A CA 1
ATOM 835 C C . ALA A 1 112 ? -2.220 -5.548 -10.551 1.00 76.12 112 ALA A C 1
ATOM 837 O O . ALA A 1 112 ? -2.152 -5.028 -11.662 1.00 76.12 112 ALA A O 1
ATOM 838 N N . MET A 1 113 ? -1.263 -5.370 -9.634 1.00 75.31 113 MET A N 1
ATOM 839 C CA . MET A 1 113 ? -0.069 -4.543 -9.845 1.00 75.31 113 MET A CA 1
AT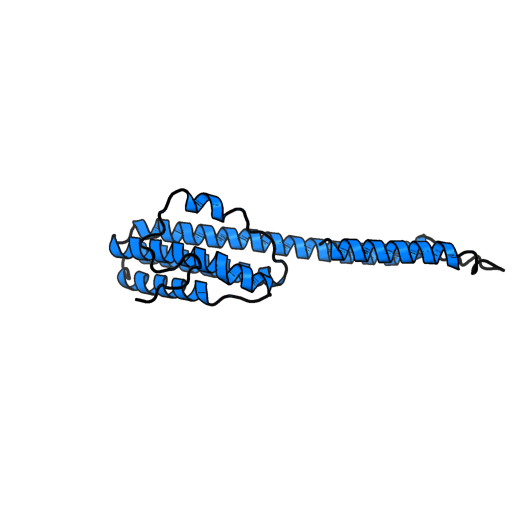OM 840 C C . MET A 1 113 ? 0.850 -5.105 -10.933 1.00 75.31 113 MET A C 1
ATOM 842 O O . MET A 1 113 ? 1.470 -4.322 -11.650 1.00 75.31 113 MET A O 1
ATOM 846 N N . ALA A 1 114 ? 0.916 -6.430 -11.103 1.00 73.06 114 ALA A N 1
ATOM 847 C CA . ALA A 1 114 ? 1.656 -7.048 -12.205 1.00 73.06 114 ALA A CA 1
ATOM 848 C C . ALA A 1 114 ? 1.037 -6.728 -13.581 1.00 73.06 114 ALA A C 1
ATOM 850 O O . ALA A 1 114 ? 1.774 -6.563 -14.553 1.00 73.06 114 ALA A O 1
ATOM 851 N N . ASP A 1 115 ? -0.287 -6.550 -13.637 1.00 70.94 115 ASP A N 1
ATOM 852 C CA . ASP A 1 115 ? -1.026 -6.055 -14.809 1.00 70.94 115 ASP A CA 1
ATOM 853 C C . ASP A 1 115 ? -1.071 -4.506 -14.893 1.00 70.94 115 ASP A C 1
ATOM 855 O O . ASP A 1 115 ? -1.695 -3.937 -15.790 1.00 70.94 115 ASP A O 1
ATOM 859 N N . GLY A 1 116 ? -0.391 -3.792 -13.983 1.00 66.62 116 GLY A N 1
ATOM 860 C CA . GLY A 1 116 ? -0.335 -2.324 -13.950 1.00 66.62 116 GLY A CA 1
ATOM 861 C C . GLY A 1 116 ? -1.578 -1.648 -13.354 1.00 66.62 116 GLY A C 1
ATOM 862 O O . GLY A 1 116 ? -1.905 -0.515 -13.717 1.00 66.62 116 GLY A O 1
ATOM 863 N N . HIS A 1 117 ? -2.309 -2.337 -12.477 1.00 65.25 117 HIS A N 1
ATOM 864 C CA . HIS A 1 117 ? -3.564 -1.892 -11.863 1.00 65.25 117 HIS A CA 1
ATOM 865 C C . HIS A 1 117 ? -3.519 -1.976 -10.323 1.00 65.25 117 HIS A C 1
ATOM 867 O O . HIS A 1 117 ? -2.688 -2.662 -9.738 1.00 65.25 117 HIS A O 1
ATOM 873 N N . GLY A 1 118 ? -4.424 -1.270 -9.640 1.00 69.88 118 GLY A N 1
ATOM 874 C CA . GLY A 1 118 ? -4.634 -1.407 -8.191 1.00 69.88 118 GLY A CA 1
ATOM 875 C C . GLY A 1 118 ? -5.887 -2.229 -7.885 1.00 69.88 118 GLY A C 1
ATOM 876 O O . GLY A 1 118 ? -6.847 -2.191 -8.656 1.00 69.88 118 GLY A O 1
ATOM 877 N N . SER A 1 119 ? -5.914 -2.935 -6.750 1.00 74.25 119 SER A N 1
ATOM 878 C CA . SER A 1 119 ? -7.119 -3.641 -6.289 1.00 74.25 119 SER A CA 1
ATOM 879 C C . SER A 1 119 ? -7.941 -2.778 -5.319 1.00 74.25 119 SER A C 1
ATOM 881 O O . SER A 1 119 ? -7.376 -2.127 -4.436 1.00 74.25 119 SER A O 1
ATOM 883 N N . PRO A 1 120 ? -9.284 -2.782 -5.413 1.00 74.81 120 PRO A N 1
ATOM 884 C CA . PRO A 1 120 ? -10.142 -2.164 -4.406 1.00 74.81 120 PRO A CA 1
ATOM 885 C C . PRO A 1 120 ? -10.277 -3.007 -3.125 1.00 74.81 120 PRO A C 1
ATOM 887 O O . PRO A 1 120 ? -10.753 -2.482 -2.120 1.00 74.81 120 PRO A O 1
ATOM 890 N N . ALA A 1 121 ? -9.880 -4.287 -3.120 1.00 81.75 121 ALA A N 1
ATOM 891 C CA . ALA A 1 121 ? -10.139 -5.193 -1.997 1.00 81.75 121 ALA A CA 1
ATOM 892 C C . ALA A 1 121 ? -9.458 -4.780 -0.670 1.00 81.75 121 ALA A C 1
ATOM 894 O O . ALA A 1 121 ? -10.154 -4.744 0.348 1.00 81.75 121 ALA A O 1
ATOM 895 N N . PRO A 1 122 ? -8.176 -4.350 -0.633 1.00 83.00 122 PRO A N 1
ATOM 896 C CA . PRO A 1 122 ? -7.566 -3.816 0.593 1.00 83.00 122 PRO A CA 1
ATOM 897 C C . PRO A 1 122 ? -8.276 -2.558 1.126 1.00 83.00 122 PRO A C 1
ATOM 899 O O . PRO A 1 122 ? -8.300 -2.297 2.332 1.00 83.00 122 PRO A O 1
ATOM 902 N N . SER A 1 123 ? -8.909 -1.781 0.240 1.00 76.06 123 SER A N 1
ATOM 903 C CA . SER A 1 123 ? -9.657 -0.579 0.622 1.00 76.06 123 SER A CA 1
ATOM 904 C C . SER A 1 123 ? -10.936 -0.900 1.414 1.00 76.06 123 SER A C 1
ATOM 906 O O . SER A 1 123 ? -11.372 -0.054 2.202 1.00 76.06 123 SER A O 1
ATOM 908 N N . VAL A 1 124 ? -11.504 -2.108 1.277 1.00 82.62 124 VAL A N 1
ATOM 909 C CA . VAL A 1 124 ? -12.654 -2.569 2.082 1.00 82.62 124 VAL A CA 1
ATOM 910 C C . VAL A 1 124 ? -12.255 -2.629 3.554 1.00 82.62 124 VAL A C 1
ATOM 912 O O . VAL A 1 124 ? -12.778 -1.853 4.349 1.00 82.62 124 VAL A O 1
ATOM 915 N N . TRP A 1 125 ? -11.234 -3.423 3.880 1.00 87.06 125 TRP A N 1
ATOM 916 C CA . TRP A 1 125 ? -10.719 -3.593 5.243 1.00 87.06 125 TRP A CA 1
ATOM 917 C C . TRP A 1 125 ? -10.212 -2.277 5.854 1.00 87.06 125 TRP A C 1
ATOM 919 O O . TRP A 1 125 ? -10.461 -1.994 7.020 1.00 87.06 125 TRP A O 1
ATOM 929 N N . SER A 1 126 ? -9.633 -1.376 5.045 1.00 78.38 126 SER A N 1
ATOM 930 C CA . SER A 1 126 ? -9.298 -0.019 5.520 1.00 78.38 126 SER A CA 1
ATOM 931 C C . SER A 1 126 ? -10.517 0.781 6.015 1.00 78.38 126 SER A C 1
ATOM 933 O O . SER A 1 126 ? -10.406 1.651 6.875 1.00 78.38 126 SER A O 1
ATOM 935 N N . THR A 1 127 ? -11.698 0.509 5.460 1.00 81.12 127 THR A N 1
ATOM 936 C CA . T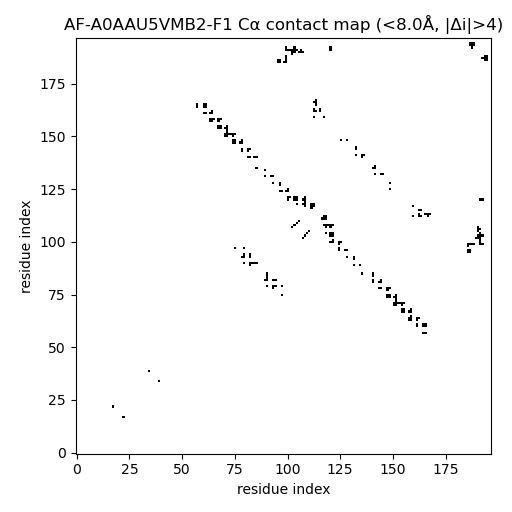HR A 1 127 ? -12.960 1.163 5.834 1.00 81.12 127 THR A CA 1
ATOM 937 C C . THR A 1 127 ? -13.599 0.500 7.057 1.00 81.12 127 THR A C 1
ATOM 939 O O . THR A 1 127 ? -14.362 1.153 7.772 1.00 81.12 127 THR A O 1
ATOM 942 N N . ASP A 1 128 ? -13.243 -0.757 7.327 1.00 85.94 128 ASP A N 1
ATOM 943 C CA . ASP A 1 128 ? -13.625 -1.501 8.523 1.00 85.94 128 ASP A CA 1
ATOM 944 C C . ASP A 1 128 ? -12.807 -1.061 9.745 1.00 85.94 128 ASP A C 1
ATOM 946 O O . ASP A 1 128 ? -13.415 -0.624 10.721 1.00 85.94 128 ASP A O 1
ATOM 9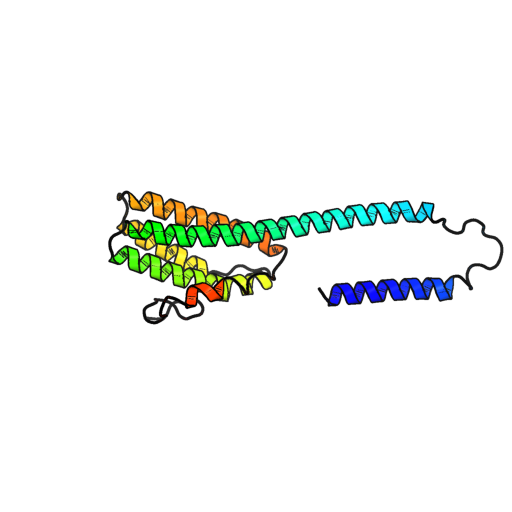50 N N . PHE A 1 129 ? -11.478 -0.925 9.627 1.00 85.25 129 PHE A N 1
ATOM 951 C CA . PHE A 1 129 ? -10.636 -0.235 10.623 1.00 85.25 129 PHE A CA 1
ATOM 952 C C . PHE A 1 129 ? -11.245 1.109 11.060 1.00 85.25 129 PHE A C 1
ATOM 954 O O . PHE A 1 129 ? -11.500 1.361 12.239 1.00 85.25 129 PHE A O 1
ATOM 961 N N . ARG A 1 130 ? -11.583 1.965 10.084 1.00 84.81 130 ARG A N 1
ATOM 962 C CA . ARG A 1 130 ? -12.202 3.277 10.330 1.00 84.81 130 ARG A CA 1
ATOM 963 C C . ARG A 1 130 ? -13.634 3.204 10.873 1.00 84.81 130 ARG A C 1
ATOM 965 O O . ARG A 1 130 ? -14.157 4.244 11.275 1.00 84.81 130 ARG A O 1
ATOM 972 N N . ARG A 1 131 ? -14.286 2.034 10.905 1.00 88.00 131 ARG A N 1
ATOM 973 C CA . ARG A 1 131 ? -15.497 1.796 11.709 1.00 88.00 131 ARG A CA 1
ATOM 974 C C . ARG A 1 131 ? -15.123 1.575 13.167 1.00 88.00 131 ARG A C 1
ATOM 976 O O . ARG A 1 131 ? -15.593 2.353 13.993 1.00 88.00 131 ARG A O 1
ATOM 983 N N . VAL A 1 132 ? -14.255 0.604 13.453 1.00 87.00 132 VAL A N 1
ATOM 984 C CA . VAL A 1 132 ? -13.863 0.242 14.826 1.00 87.00 132 VAL A CA 1
ATOM 985 C C . VAL A 1 132 ? -13.255 1.435 15.569 1.00 87.00 132 VAL A C 1
ATOM 987 O O . VAL A 1 132 ? -13.577 1.683 16.730 1.00 87.00 132 VAL A O 1
ATOM 990 N N . PHE A 1 133 ? -12.456 2.265 14.887 1.00 90.00 133 PHE A N 1
ATOM 991 C CA . PHE A 1 133 ? -11.851 3.455 15.500 1.00 90.00 133 PHE A CA 1
ATOM 992 C C . PHE A 1 133 ? -12.889 4.443 16.062 1.00 90.00 133 PHE A C 1
ATOM 994 O O . PHE A 1 133 ? -12.611 5.104 17.060 1.00 90.00 133 PHE A O 1
ATOM 1001 N N . ARG A 1 134 ? -14.095 4.536 15.479 1.00 89.75 134 ARG A N 1
ATOM 1002 C CA . ARG A 1 134 ? -15.158 5.422 15.991 1.00 89.75 134 ARG A CA 1
ATOM 1003 C C . ARG A 1 134 ? -15.733 4.950 17.331 1.00 89.75 134 ARG A C 1
ATOM 1005 O O . ARG A 1 134 ? -16.250 5.762 18.086 1.00 89.75 134 ARG A O 1
ATOM 1012 N N . GLU A 1 135 ? -15.600 3.669 17.675 1.00 90.12 135 GLU A N 1
ATOM 1013 C CA . GLU A 1 135 ? -16.050 3.125 18.970 1.00 90.12 135 GLU A CA 1
ATOM 1014 C C . GLU A 1 135 ? -15.067 3.418 20.121 1.00 90.12 135 GLU A C 1
ATOM 1016 O O . GLU A 1 135 ? -15.413 3.356 21.309 1.00 90.12 135 GLU A O 1
ATOM 1021 N N . VAL A 1 136 ? -13.828 3.772 19.767 1.00 88.62 136 VAL A N 1
ATOM 1022 C CA . VAL A 1 136 ? -12.771 4.203 20.691 1.00 88.62 136 VAL A CA 1
ATOM 1023 C C . VAL A 1 136 ? -12.453 5.698 20.578 1.00 88.62 136 VAL A C 1
ATOM 1025 O O . VAL A 1 136 ? -11.498 6.161 21.201 1.00 88.62 136 VAL A O 1
ATOM 1028 N N . GLU A 1 137 ? -13.261 6.472 19.847 1.00 88.88 137 GLU A N 1
ATOM 1029 C CA . GLU A 1 137 ? -13.115 7.926 19.739 1.00 88.88 137 GLU A CA 1
ATOM 1030 C C . GLU A 1 137 ? -13.123 8.592 21.131 1.00 88.88 137 GLU A C 1
ATOM 1032 O O . GLU A 1 137 ? -13.839 8.185 22.048 1.00 88.88 137 GLU A O 1
ATOM 1037 N N . GLY A 1 138 ? -12.247 9.582 21.326 1.00 86.50 138 GLY A N 1
ATOM 1038 C CA . GLY A 1 138 ? -12.023 10.226 22.626 1.00 86.50 138 GLY A CA 1
ATOM 1039 C C . GLY A 1 138 ? -11.172 9.427 23.629 1.00 86.50 138 GLY A C 1
ATOM 1040 O O . GLY A 1 138 ? -10.819 9.972 24.675 1.00 86.50 138 GLY A O 1
ATOM 1041 N N . ARG A 1 139 ? -10.785 8.175 23.336 1.00 88.50 139 ARG A N 1
ATOM 1042 C CA . ARG A 1 139 ? -9.821 7.406 24.151 1.00 88.50 139 ARG A CA 1
ATOM 1043 C C . ARG A 1 139 ? -8.376 7.651 23.682 1.00 88.50 139 ARG A C 1
ATOM 1045 O O . ARG A 1 139 ? -8.170 7.876 22.491 1.00 88.50 139 ARG A O 1
ATOM 1052 N N . PRO A 1 140 ? -7.350 7.519 24.550 1.00 85.69 140 PRO A N 1
ATOM 1053 C CA . PRO A 1 140 ? -5.947 7.726 24.159 1.00 85.69 140 PRO A CA 1
ATOM 1054 C C . PRO A 1 140 ? -5.474 6.863 22.975 1.00 85.69 140 PRO A C 1
ATOM 1056 O O . PRO A 1 140 ? -4.703 7.334 22.143 1.00 85.69 140 PRO A O 1
ATOM 1059 N N . VAL A 1 141 ? -5.979 5.628 22.867 1.00 89.38 141 VAL A N 1
ATOM 1060 C CA . VAL A 1 141 ? -5.648 4.679 21.789 1.00 89.38 141 VAL A CA 1
ATOM 1061 C C . VAL A 1 141 ? -6.076 5.160 20.392 1.00 89.38 141 VAL A C 1
ATOM 1063 O O . VAL A 1 141 ? -5.417 4.840 19.406 1.00 89.38 141 VAL A O 1
ATOM 1066 N N . PHE A 1 142 ? -7.118 5.996 20.285 1.00 90.38 142 PHE A N 1
ATOM 1067 C CA . PHE A 1 142 ? -7.628 6.500 19.003 1.00 90.38 142 PHE A CA 1
ATOM 1068 C C . PHE A 1 142 ? -6.550 7.218 18.179 1.00 90.38 142 PHE A C 1
ATOM 1070 O O . PHE A 1 142 ? -6.411 6.970 16.984 1.00 90.38 142 PHE A O 1
ATOM 1077 N N . GLY A 1 143 ? -5.740 8.063 18.827 1.00 87.62 143 GLY A N 1
ATOM 1078 C CA . GLY A 1 143 ? -4.659 8.788 18.155 1.00 87.62 143 GLY A CA 1
ATOM 1079 C C . GLY A 1 143 ? -3.544 7.873 17.636 1.00 87.62 143 GLY A C 1
ATOM 1080 O O . GLY A 1 143 ? -2.943 8.175 16.609 1.00 87.62 143 GLY A O 1
ATOM 1081 N N . MET A 1 144 ? -3.300 6.742 18.308 1.00 87.94 144 MET A N 1
ATOM 1082 C CA . MET A 1 144 ? -2.301 5.748 17.898 1.00 87.94 144 MET A CA 1
ATOM 1083 C C . MET A 1 144 ? -2.790 4.957 16.679 1.00 87.94 144 MET A C 1
ATOM 1085 O O . MET A 1 144 ? -2.083 4.869 15.677 1.00 87.94 144 MET A O 1
ATOM 1089 N N . LEU A 1 145 ? -4.033 4.466 16.727 1.00 87.25 145 LEU A N 1
ATOM 1090 C CA . LEU A 1 145 ? -4.666 3.721 15.633 1.00 87.25 145 LEU A CA 1
ATOM 1091 C C . LEU A 1 145 ? -4.792 4.562 14.353 1.00 87.25 145 LEU A C 1
ATOM 1093 O O . LEU A 1 145 ? -4.454 4.094 13.267 1.00 87.25 145 LEU A O 1
ATOM 1097 N N . VAL A 1 146 ? -5.214 5.827 14.472 1.00 88.69 146 VAL A N 1
ATOM 1098 C CA . VAL A 1 146 ? -5.311 6.748 13.326 1.00 88.69 146 VAL A CA 1
ATOM 1099 C C . VAL A 1 146 ? -3.928 7.078 12.751 1.00 88.69 146 VAL A C 1
ATOM 1101 O O . VAL A 1 146 ? -3.785 7.151 11.532 1.00 88.69 146 VAL A O 1
ATOM 1104 N N . ALA A 1 147 ? -2.893 7.231 13.585 1.00 88.00 147 ALA A N 1
ATOM 1105 C CA . ALA A 1 147 ? -1.528 7.431 13.099 1.00 88.00 147 ALA A CA 1
ATOM 1106 C C . ALA A 1 147 ? -1.010 6.213 12.309 1.00 88.00 147 ALA A C 1
ATOM 1108 O O . ALA A 1 147 ? -0.423 6.392 11.241 1.00 88.00 147 ALA A O 1
ATOM 1109 N N . ALA A 1 148 ? -1.280 4.991 12.782 1.00 86.56 148 ALA A N 1
ATOM 1110 C CA . ALA A 1 148 ? -0.910 3.757 12.089 1.00 86.56 148 ALA A CA 1
ATOM 1111 C C . ALA A 1 148 ? -1.691 3.557 10.770 1.00 86.56 148 ALA A C 1
ATOM 1113 O O . ALA A 1 148 ? -1.074 3.294 9.736 1.00 86.56 148 ALA A O 1
ATOM 1114 N N . ASP A 1 149 ? -3.018 3.763 10.753 1.00 83.94 149 ASP A N 1
ATOM 1115 C CA . ASP A 1 149 ? -3.831 3.655 9.525 1.00 83.94 149 ASP A CA 1
ATOM 1116 C C . ASP A 1 149 ? -3.406 4.674 8.460 1.00 83.94 149 ASP A C 1
ATOM 1118 O O . ASP A 1 149 ? -3.293 4.319 7.281 1.00 83.94 149 ASP A O 1
ATOM 1122 N N . ASN A 1 150 ? -3.103 5.912 8.870 1.00 85.00 150 ASN A N 1
ATOM 1123 C CA . ASN A 1 150 ? -2.546 6.937 7.988 1.00 85.00 150 ASN A CA 1
ATOM 1124 C C . ASN A 1 150 ? -1.187 6.495 7.431 1.00 85.00 150 ASN A C 1
ATOM 1126 O O . ASN A 1 150 ? -1.027 6.445 6.212 1.00 85.00 150 ASN A O 1
ATOM 1130 N N . LYS A 1 151 ? -0.237 6.096 8.293 1.00 84.31 151 LYS A N 1
ATOM 1131 C CA . LYS A 1 151 ? 1.111 5.682 7.872 1.00 84.31 151 LYS A CA 1
ATOM 1132 C C . LYS A 1 151 ? 1.070 4.512 6.887 1.00 84.31 151 LYS A C 1
ATOM 1134 O O . LYS A 1 151 ? 1.739 4.562 5.860 1.00 84.31 151 LYS A O 1
ATOM 1139 N N . ARG A 1 152 ? 0.249 3.494 7.159 1.00 87.81 152 ARG A N 1
ATOM 1140 C CA . ARG A 1 152 ? -0.006 2.355 6.261 1.00 87.81 152 ARG A CA 1
ATOM 1141 C C . ARG A 1 152 ? -0.559 2.815 4.910 1.00 87.81 152 ARG A C 1
ATOM 1143 O O . ARG A 1 152 ? -0.161 2.293 3.874 1.00 87.81 152 ARG A O 1
ATOM 1150 N N . SER A 1 153 ? -1.469 3.788 4.917 1.00 81.00 153 SER A N 1
ATOM 1151 C CA . SER A 1 153 ? -2.107 4.294 3.697 1.00 81.00 153 SER A CA 1
ATOM 1152 C C . SER A 1 153 ? -1.140 5.112 2.829 1.00 81.00 153 SER A C 1
ATOM 1154 O O . SER A 1 153 ? -1.140 4.920 1.616 1.00 81.00 153 SER A O 1
ATOM 1156 N N . GLU A 1 154 ? -0.267 5.930 3.433 1.00 80.69 154 GLU A N 1
ATOM 1157 C CA . GLU A 1 154 ? 0.842 6.613 2.738 1.00 80.69 154 GLU A CA 1
ATOM 1158 C C . GLU A 1 154 ? 1.781 5.612 2.045 1.00 80.69 154 GLU A C 1
ATOM 1160 O O . GLU A 1 154 ? 2.098 5.752 0.865 1.00 80.69 154 GLU A O 1
ATOM 1165 N N . GLU A 1 155 ? 2.219 4.581 2.773 1.00 82.44 155 GLU A N 1
ATOM 1166 C CA . GLU A 1 155 ? 3.172 3.586 2.263 1.00 82.44 155 GLU A CA 1
ATOM 1167 C C . GLU A 1 155 ? 2.536 2.722 1.157 1.00 82.44 155 GLU A C 1
ATOM 1169 O O . GLU A 1 155 ? 3.194 2.420 0.160 1.00 82.44 155 GLU A O 1
ATOM 1174 N N . ARG A 1 156 ? 1.233 2.409 1.251 1.00 77.25 156 ARG A N 1
ATOM 1175 C CA . ARG A 1 156 ? 0.484 1.787 0.144 1.00 77.25 156 ARG A CA 1
ATOM 1176 C C . ARG A 1 156 ? 0.407 2.697 -1.083 1.00 77.25 156 ARG A C 1
ATOM 1178 O O . ARG A 1 156 ? 0.532 2.203 -2.203 1.00 77.25 156 ARG A O 1
ATOM 1185 N N . GLU A 1 157 ? 0.202 4.002 -0.909 1.00 79.19 157 GLU A N 1
ATOM 1186 C CA . GLU A 1 157 ? 0.153 4.950 -2.028 1.00 79.19 157 GLU A CA 1
ATOM 1187 C C . GLU A 1 157 ? 1.521 5.083 -2.720 1.00 79.19 157 GLU A C 1
ATOM 1189 O O . GLU A 1 157 ? 1.583 5.021 -3.953 1.00 79.19 157 GLU A O 1
ATOM 1194 N N . GLU A 1 158 ? 2.635 5.151 -1.974 1.00 78.06 158 GLU A N 1
ATOM 1195 C CA . GLU A 1 158 ? 3.969 5.110 -2.595 1.00 78.06 158 GLU A CA 1
ATOM 1196 C C . GLU A 1 158 ? 4.244 3.742 -3.247 1.00 78.06 158 GLU A C 1
ATOM 1198 O O . GLU A 1 158 ? 4.720 3.717 -4.384 1.00 78.06 158 GLU A O 1
ATOM 1203 N N . ARG A 1 159 ? 3.861 2.609 -2.632 1.00 76.31 159 ARG A N 1
ATOM 1204 C CA . ARG A 1 159 ? 3.974 1.273 -3.254 1.00 76.31 159 ARG A CA 1
ATOM 1205 C C . ARG A 1 159 ? 3.231 1.204 -4.588 1.00 76.31 159 ARG A C 1
ATOM 1207 O O . ARG A 1 159 ? 3.825 0.792 -5.583 1.00 76.31 159 ARG A O 1
ATOM 1214 N N . LEU A 1 160 ? 1.964 1.618 -4.634 1.00 74.12 160 LEU A N 1
ATOM 1215 C CA . LEU A 1 160 ? 1.159 1.627 -5.862 1.00 74.12 160 LEU A CA 1
ATOM 1216 C C . LEU A 1 160 ? 1.741 2.578 -6.918 1.00 74.12 160 LEU A C 1
ATOM 1218 O O . LEU A 1 160 ? 1.769 2.237 -8.100 1.00 74.12 160 LEU A O 1
ATOM 1222 N N . THR A 1 161 ? 2.281 3.724 -6.497 1.00 71.25 161 THR A N 1
ATOM 1223 C CA . THR A 1 161 ? 2.963 4.674 -7.388 1.00 71.25 161 THR A CA 1
ATOM 1224 C C . THR A 1 161 ? 4.210 4.050 -8.027 1.00 71.25 161 THR A C 1
ATOM 1226 O O . THR A 1 161 ? 4.376 4.123 -9.246 1.00 71.25 161 THR A O 1
ATOM 1229 N N . GLN A 1 162 ? 5.074 3.392 -7.242 1.00 67.44 162 GLN A N 1
ATOM 1230 C CA . GLN A 1 162 ? 6.296 2.751 -7.755 1.00 67.44 162 GLN A CA 1
ATOM 1231 C C . GLN A 1 162 ? 6.024 1.470 -8.557 1.00 67.44 162 GLN A C 1
ATOM 1233 O O . GLN A 1 162 ? 6.763 1.161 -9.491 1.00 67.44 162 GLN A O 1
ATOM 1238 N N . ALA A 1 163 ? 4.963 0.724 -8.238 1.00 60.66 163 ALA A N 1
ATOM 1239 C CA . ALA A 1 163 ? 4.653 -0.549 -8.892 1.00 60.66 163 ALA A CA 1
ATOM 1240 C C . ALA A 1 163 ? 4.325 -0.423 -10.388 1.00 60.66 163 ALA A C 1
ATOM 1242 O O . ALA A 1 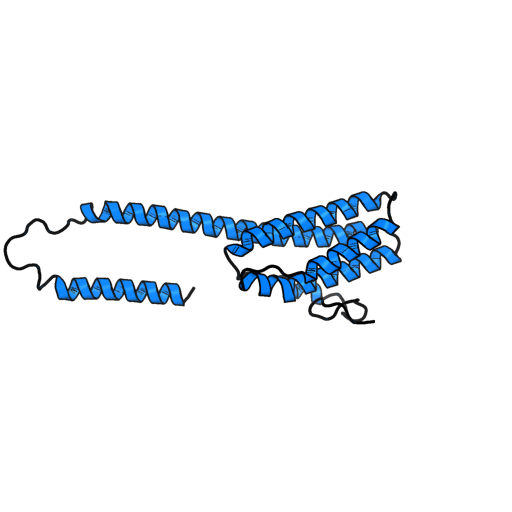163 ? 4.489 -1.388 -11.129 1.00 60.66 163 ALA A O 1
ATOM 1243 N N . THR A 1 164 ? 3.970 0.778 -10.859 1.00 53.97 164 THR A N 1
ATOM 1244 C CA . THR A 1 164 ? 3.858 1.083 -12.297 1.00 53.97 164 THR A CA 1
ATOM 1245 C C . THR A 1 164 ? 5.173 0.903 -13.078 1.00 53.97 164 THR A C 1
ATOM 1247 O O . THR A 1 164 ? 5.145 0.893 -14.308 1.00 53.97 164 THR A O 1
ATOM 1250 N N . ALA A 1 165 ? 6.316 0.735 -12.397 1.00 44.47 165 ALA A N 1
ATOM 1251 C CA . ALA A 1 165 ? 7.617 0.491 -13.016 1.00 44.47 165 ALA A CA 1
ATOM 1252 C C . ALA A 1 165 ? 8.034 -0.995 -13.072 1.00 44.47 165 ALA A C 1
ATOM 1254 O O . ALA A 1 165 ? 8.537 -1.436 -14.107 1.00 44.47 165 ALA A O 1
ATOM 1255 N N . ILE A 1 166 ? 7.915 -1.758 -11.971 1.00 42.47 166 ILE A N 1
ATOM 1256 C CA . ILE A 1 166 ? 8.469 -3.126 -11.857 1.00 42.47 166 ILE A CA 1
ATOM 1257 C C . ILE A 1 166 ? 7.629 -4.006 -10.913 1.00 42.47 166 ILE A C 1
ATOM 1259 O O . ILE A 1 166 ? 7.486 -3.686 -9.735 1.00 42.47 166 ILE A O 1
ATOM 1263 N N . ALA A 1 167 ? 7.206 -5.181 -11.394 1.00 46.09 167 ALA A N 1
ATOM 1264 C CA . ALA A 1 167 ? 6.612 -6.250 -10.586 1.00 46.09 167 ALA A CA 1
ATOM 1265 C C . ALA A 1 167 ? 7.394 -7.576 -10.733 1.00 46.09 167 ALA A C 1
ATOM 1267 O O . ALA A 1 167 ? 7.377 -8.174 -11.805 1.00 46.09 167 ALA A O 1
ATOM 1268 N N . GLU A 1 168 ? 8.088 -8.003 -9.664 1.00 43.06 168 GLU A N 1
ATOM 1269 C CA . GLU A 1 168 ? 8.545 -9.383 -9.345 1.00 43.06 168 GLU A CA 1
ATOM 1270 C C . GLU A 1 168 ? 9.381 -9.322 -8.037 1.00 43.06 168 GLU A C 1
ATOM 1272 O O . GLU A 1 168 ? 10.575 -9.030 -8.100 1.00 43.06 168 GLU A O 1
ATOM 1277 N N . ALA A 1 169 ? 8.789 -9.548 -6.847 1.00 44.03 169 ALA A N 1
ATOM 1278 C CA . ALA A 1 169 ? 9.534 -9.407 -5.572 1.00 44.03 169 ALA A CA 1
ATOM 1279 C C . ALA A 1 169 ? 9.113 -10.287 -4.361 1.00 44.03 169 ALA A C 1
ATOM 1281 O O . ALA A 1 169 ? 9.917 -10.470 -3.450 1.00 44.03 169 ALA A O 1
ATOM 1282 N N . GLU A 1 170 ? 7.894 -10.838 -4.284 1.00 45.44 170 GLU A N 1
ATOM 1283 C 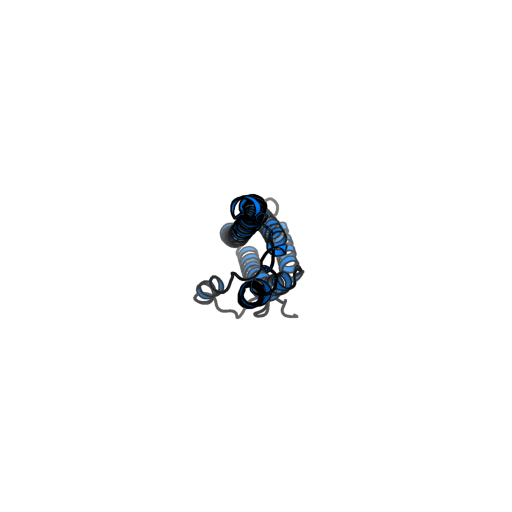CA . GLU A 1 170 ? 7.261 -11.040 -2.956 1.00 45.44 170 GLU A CA 1
ATOM 1284 C C . GLU A 1 170 ? 7.227 -12.467 -2.353 1.00 45.44 170 GLU A C 1
ATOM 1286 O O . GLU A 1 170 ? 6.708 -12.650 -1.253 1.00 45.44 170 GLU A O 1
ATOM 1291 N N . ARG A 1 171 ? 7.778 -13.512 -3.001 1.00 44.09 171 ARG A N 1
ATOM 1292 C CA . ARG A 1 171 ? 7.593 -14.943 -2.595 1.00 44.09 171 ARG A CA 1
ATOM 1293 C C . ARG A 1 171 ? 8.247 -15.376 -1.256 1.00 44.09 171 ARG A C 1
ATOM 1295 O O . ARG A 1 171 ? 8.549 -16.561 -1.055 1.00 44.09 171 ARG A O 1
ATOM 1302 N N . GLN A 1 172 ? 8.514 -14.445 -0.345 1.00 41.41 172 GLN A N 1
ATOM 1303 C CA . GLN A 1 172 ? 9.310 -14.671 0.860 1.00 41.41 172 GLN A CA 1
ATOM 1304 C C . GLN A 1 172 ? 8.598 -14.287 2.167 1.00 41.41 172 GLN A C 1
ATOM 1306 O O . GLN A 1 172 ? 8.700 -15.057 3.114 1.00 41.41 172 GLN A O 1
ATOM 1311 N N . ALA A 1 173 ? 7.813 -13.203 2.215 1.00 40.94 173 ALA A N 1
ATOM 1312 C CA . ALA A 1 173 ? 7.177 -12.740 3.460 1.00 40.94 173 ALA A CA 1
ATOM 1313 C C . ALA A 1 173 ? 6.040 -13.653 3.968 1.00 40.94 173 ALA A C 1
ATOM 1315 O O . ALA A 1 173 ? 5.842 -13.805 5.168 1.00 40.94 173 ALA A O 1
ATOM 1316 N N . THR A 1 174 ? 5.302 -14.308 3.065 1.00 41.19 174 THR A N 1
ATOM 1317 C CA . THR A 1 174 ? 4.086 -15.075 3.403 1.00 41.19 174 THR A CA 1
ATOM 1318 C C . THR A 1 174 ? 4.326 -16.305 4.291 1.00 41.19 174 THR A C 1
ATOM 1320 O O . THR A 1 174 ? 3.380 -16.817 4.888 1.00 41.19 174 THR A O 1
ATOM 1323 N N . ARG A 1 175 ? 5.558 -16.830 4.353 1.00 42.31 175 ARG A N 1
ATOM 1324 C CA . ARG A 1 175 ? 5.830 -18.127 4.996 1.00 42.31 175 ARG A CA 1
ATOM 1325 C C . ARG A 1 175 ? 5.875 -18.080 6.519 1.00 42.31 175 ARG A C 1
ATOM 1327 O O . ARG A 1 175 ? 5.446 -19.050 7.130 1.00 42.31 175 ARG A O 1
ATOM 1334 N N . ASP A 1 176 ? 6.325 -16.978 7.110 1.00 41.00 176 ASP A N 1
ATOM 1335 C CA . ASP A 1 176 ? 6.576 -16.934 8.554 1.00 41.00 176 ASP A CA 1
ATOM 1336 C C . ASP A 1 176 ? 5.276 -16.707 9.350 1.00 41.00 176 ASP A C 1
ATOM 1338 O O . ASP A 1 176 ? 5.069 -17.323 10.396 1.00 41.00 176 ASP A O 1
ATOM 1342 N N . PHE A 1 177 ? 4.340 -15.911 8.816 1.00 40.59 177 PHE A N 1
ATOM 1343 C CA . PHE A 1 177 ? 3.079 -15.563 9.491 1.00 40.59 177 PHE A CA 1
ATOM 1344 C C . PHE A 1 177 ? 2.126 -16.758 9.691 1.00 40.59 177 PHE A C 1
ATOM 1346 O O . PHE A 1 177 ? 1.468 -16.883 10.724 1.00 40.59 177 PHE A O 1
ATOM 1353 N N . LEU A 1 178 ? 2.068 -17.679 8.722 1.00 51.59 178 LEU A N 1
ATOM 1354 C CA . LEU A 1 178 ? 1.172 -18.846 8.771 1.00 51.59 178 LEU A CA 1
ATOM 1355 C C . LEU A 1 178 ? 1.609 -19.919 9.788 1.00 51.59 178 LEU A C 1
ATOM 1357 O O . LEU A 1 178 ? 0.892 -20.895 9.991 1.00 51.59 178 LEU A O 1
ATOM 1361 N N . THR A 1 179 ? 2.757 -19.742 10.448 1.00 49.59 179 THR A N 1
ATOM 1362 C CA . THR A 1 179 ? 3.300 -20.698 11.428 1.00 49.59 179 THR A CA 1
ATOM 1363 C C . THR A 1 179 ? 2.611 -20.627 12.799 1.00 49.59 179 THR A C 1
ATOM 1365 O O . THR A 1 179 ? 2.788 -21.537 13.610 1.00 49.59 179 THR A O 1
ATOM 1368 N N . HIS A 1 180 ? 1.841 -19.564 13.082 1.00 43.56 180 HIS A N 1
ATOM 1369 C CA . HIS A 1 180 ? 1.387 -19.248 14.447 1.00 43.56 180 HIS A CA 1
ATOM 1370 C C . HIS A 1 180 ? -0.117 -18.967 14.627 1.00 43.56 180 HIS A C 1
ATOM 1372 O O . HIS A 1 180 ? -0.571 -18.921 15.769 1.00 43.56 180 HIS A O 1
ATOM 1378 N N . HIS A 1 181 ? -0.911 -18.843 13.555 1.00 45.75 181 HIS A N 1
ATOM 1379 C CA . HIS A 1 181 ? -2.334 -18.472 13.648 1.00 45.75 181 HIS A CA 1
ATOM 1380 C C . HIS A 1 181 ? -3.242 -19.396 12.820 1.00 45.75 181 HIS A C 1
ATOM 1382 O O . HIS A 1 181 ? -2.989 -19.647 11.642 1.00 45.75 181 HIS A O 1
ATOM 1388 N N . THR A 1 182 ? -4.330 -19.887 13.421 1.00 51.09 182 THR A N 1
ATOM 1389 C CA . THR A 1 182 ? -5.319 -20.757 12.761 1.00 51.09 182 THR A CA 1
ATOM 1390 C C . THR A 1 182 ? -6.400 -19.947 12.046 1.00 51.09 182 THR A C 1
ATOM 1392 O O . THR A 1 182 ? -7.054 -19.105 12.648 1.00 51.09 182 THR A O 1
ATOM 1395 N N . ALA A 1 183 ? -6.640 -20.239 10.766 1.00 54.78 183 ALA A N 1
ATOM 1396 C CA . ALA A 1 183 ? -7.504 -19.456 9.870 1.00 54.78 183 ALA A CA 1
ATOM 1397 C C . ALA A 1 183 ? -9.032 -19.648 10.064 1.00 54.78 183 ALA A C 1
ATOM 1399 O O . ALA A 1 183 ? -9.792 -19.465 9.113 1.00 54.78 183 ALA A O 1
ATOM 1400 N N . ALA A 1 184 ? -9.484 -20.071 11.248 1.00 52.19 184 ALA A N 1
ATOM 1401 C CA . ALA A 1 184 ? -10.847 -20.565 11.467 1.00 52.19 184 ALA A CA 1
ATOM 1402 C C . ALA A 1 184 ? -11.906 -19.454 11.610 1.00 52.19 184 ALA A C 1
ATOM 1404 O O . ALA A 1 184 ? -12.960 -19.545 10.983 1.00 52.19 184 ALA A O 1
ATOM 1405 N N . ASP A 1 185 ? -11.607 -18.402 12.376 1.00 61.75 185 ASP A N 1
ATOM 1406 C CA . ASP A 1 185 ? -12.602 -17.427 12.861 1.00 61.75 185 ASP A CA 1
ATOM 1407 C C . ASP A 1 185 ? -12.492 -16.038 12.192 1.00 61.75 185 ASP A C 1
ATOM 1409 O O . ASP A 1 185 ? -12.946 -15.029 12.727 1.00 61.75 185 ASP A O 1
ATOM 1413 N N . LEU A 1 186 ? -11.867 -15.965 11.012 1.00 72.38 186 LEU A N 1
ATOM 1414 C CA . LEU A 1 186 ? -11.647 -14.708 10.287 1.00 72.38 186 LEU A CA 1
ATOM 1415 C C . LEU A 1 186 ? -12.847 -14.324 9.395 1.00 72.38 186 LEU A C 1
ATOM 1417 O O . LEU A 1 186 ? -13.379 -15.186 8.685 1.00 72.38 186 LEU A O 1
ATOM 1421 N N . PRO A 1 187 ? -13.207 -13.024 9.299 1.00 82.19 187 PRO A N 1
ATOM 1422 C CA . PRO A 1 187 ? -14.303 -12.534 8.453 1.00 82.19 187 PRO A CA 1
ATOM 1423 C C . PRO A 1 187 ? -14.023 -12.654 6.943 1.00 82.19 187 PRO A C 1
ATOM 1425 O O . PRO A 1 187 ? -14.876 -12.309 6.122 1.00 82.19 187 PRO A O 1
ATOM 1428 N N . CYS A 1 188 ? -12.846 -13.154 6.555 1.00 83.44 188 CYS A N 1
ATOM 1429 C CA . CYS A 1 188 ? -12.425 -13.356 5.176 1.00 83.44 188 CYS A CA 1
ATOM 1430 C C . CYS A 1 188 ? -12.048 -14.802 4.839 1.00 83.44 188 CYS A C 1
ATOM 1432 O O . CYS A 1 188 ? -11.667 -15.595 5.706 1.00 83.44 188 CYS A O 1
ATOM 1434 N N . ASP A 1 189 ? -12.123 -15.129 3.550 1.00 84.06 189 ASP A N 1
ATOM 1435 C CA . ASP A 1 189 ? -11.506 -16.320 2.966 1.00 84.06 189 ASP A CA 1
ATOM 1436 C C . ASP A 1 189 ? -9.967 -16.200 2.903 1.00 84.06 189 ASP A C 1
ATOM 1438 O O . ASP A 1 189 ? -9.363 -15.243 3.398 1.00 84.06 189 ASP A O 1
ATOM 1442 N N . ASP A 1 190 ? -9.302 -17.192 2.311 1.00 79.12 190 ASP A N 1
ATOM 1443 C CA . ASP A 1 190 ? -7.838 -17.213 2.189 1.00 79.12 190 ASP A CA 1
ATOM 1444 C C . ASP A 1 190 ? -7.274 -16.287 1.097 1.00 79.12 190 ASP A C 1
ATOM 1446 O O . ASP A 1 190 ? -6.055 -16.160 1.021 1.00 79.12 190 ASP A O 1
ATOM 1450 N N . GLN A 1 191 ? -8.136 -15.600 0.334 1.00 79.12 191 GLN A N 1
ATOM 1451 C CA . GLN A 1 191 ? -7.801 -14.541 -0.630 1.00 79.12 191 GLN A CA 1
ATOM 1452 C C . GLN A 1 191 ? -8.129 -13.125 -0.110 1.00 79.12 191 GLN A C 1
ATOM 1454 O O . GLN A 1 191 ? -7.972 -12.139 -0.832 1.00 79.12 191 GLN A O 1
ATOM 1459 N N . GLY A 1 192 ? -8.636 -12.996 1.121 1.00 78.88 192 GLY A N 1
ATOM 1460 C CA . GLY A 1 192 ? -9.031 -11.709 1.699 1.00 78.88 192 GLY A CA 1
ATOM 1461 C C . GLY A 1 192 ? -10.376 -11.168 1.198 1.00 78.88 192 GLY A C 1
ATOM 1462 O O . GLY A 1 192 ? -10.705 -10.016 1.491 1.00 78.88 192 GLY A O 1
ATOM 1463 N N . ASN A 1 193 ? -11.179 -11.965 0.483 1.00 84.50 193 ASN A N 1
ATOM 1464 C CA . ASN A 1 193 ? -12.580 -11.623 0.229 1.00 84.50 193 ASN A CA 1
ATOM 1465 C C . ASN A 1 193 ? -13.375 -11.799 1.522 1.00 84.50 193 ASN A C 1
ATOM 1467 O O . ASN A 1 193 ? -13.131 -12.749 2.265 1.00 84.50 193 ASN A O 1
ATOM 1471 N N . ARG A 1 194 ? -14.379 -10.954 1.774 1.00 82.31 194 ARG A N 1
ATOM 1472 C CA . ARG A 1 194 ? -15.327 -11.214 2.867 1.00 82.31 194 ARG A CA 1
ATOM 1473 C C . ARG A 1 194 ? -16.046 -12.542 2.660 1.00 82.31 194 ARG A C 1
ATOM 1475 O O . ARG A 1 194 ? -16.571 -12.799 1.577 1.00 82.31 194 ARG A O 1
ATOM 1482 N N . ARG A 1 195 ? -16.173 -13.323 3.732 1.00 77.94 195 ARG A N 1
ATOM 1483 C CA . ARG A 1 195 ? -17.179 -14.386 3.799 1.00 77.94 195 ARG A CA 1
ATOM 1484 C C . ARG A 1 195 ? -18.555 -13.717 3.813 1.00 77.94 195 ARG A C 1
ATOM 1486 O O . ARG A 1 195 ? -18.757 -12.730 4.521 1.00 77.94 195 ARG A O 1
ATOM 1493 N N . SER A 1 196 ? -19.487 -14.220 3.008 1.00 57.97 196 SER A N 1
ATOM 1494 C CA . SER A 1 196 ? -20.891 -13.820 3.119 1.00 57.97 196 SER A CA 1
ATOM 1495 C C . SER A 1 196 ? -21.458 -14.362 4.431 1.00 57.97 196 SER A C 1
ATOM 1497 O O . SER A 1 196 ? -21.264 -15.538 4.741 1.00 57.97 196 SER A O 1
ATOM 1499 N N . ALA A 1 197 ? -22.109 -13.482 5.192 1.00 49.31 197 ALA A N 1
ATOM 1500 C CA . ALA A 1 197 ? -22.925 -13.839 6.350 1.00 49.31 197 ALA A CA 1
ATOM 1501 C C . ALA A 1 197 ? -24.326 -14.295 5.907 1.00 49.31 197 ALA A C 1
ATOM 1503 O O . ALA A 1 197 ? -24.787 -13.787 4.856 1.00 49.31 197 ALA A O 1
#

Secondary structure (DSSP, 8-state):
-HHHHHHHHHHHHHHHHHHHHHHHHH-SS-------HHHHHHHHHHHHHHHHHHHHHHHHHHHHHHHHHHHHHHHHHHHHHHHTTS-HHHHHHHHHHHHHHHHHIIIIIHHHHHTT---SHHHHHHHHHHHHHHHTTTSHHHHHHHHHHHHHHHHHHHHHHHHTT-----TTTHHHHTTT--TTS-SB-TTSPBPP-

Mean predicted aligned error: 13.7 Å

Foldseek 3Di:
DVVVVVVVVVVVVVVVVCCVPCVVVPPDDDDPPPPDPVNVVVVVVVVVVVVVVVVVVLVVLVVLLVVLVVQLVVLLVQLLVLLVPPPPVLSVQSVLLSLLLVLQCVQPALVQLVVLHGDCLSVVSLVSLVVSLVVCPPPPSSVSNVVSSVSSVVSVVSNSVSSSRDHDDDPPPPPPVVPPDDPDPHQDDSNSHGDDD

Nearest PDB structures (foldseek):
  6jx6-assembly1_D  TM=3.162E-01  e=5.223E+00  Homo sapiens
  3ja6-assembly1_I  TM=2.649E-01  e=4.478E+00  Escherichia coli
  4tx5-assembly1_B  TM=2.656E-01  e=7.107E+00  Homo sapiens
  6jx6-assembly1_C  TM=2.634E-01  e=7.875E+00  Homo sapiens

Solvent-accessible surface area (backbone atoms only — not comparable to full-atom values): 10934 Å² total; per-residue (Å²): 110,70,67,60,54,52,51,52,50,52,54,51,52,50,53,52,48,47,52,71,63,45,51,84,72,68,76,68,82,95,71,91,80,61,83,45,72,74,69,53,46,58,63,50,50,56,51,52,53,53,52,50,50,52,52,52,53,53,52,49,38,52,54,47,27,56,50,17,55,52,44,21,50,51,20,51,52,47,31,48,61,38,27,71,70,46,59,71,68,57,25,51,51,48,46,40,41,49,56,27,26,54,26,9,37,63,63,41,24,52,59,29,27,62,75,65,41,81,48,70,56,37,57,52,35,56,54,48,48,62,49,55,46,63,80,38,58,94,42,82,43,34,64,50,38,51,51,18,54,48,49,21,50,53,19,46,52,50,22,60,62,32,31,71,76,64,72,89,85,71,97,66,72,73,67,68,66,66,75,80,61,80,88,80,87,49,67,31,52,92,49,22,47,71,58,86,129

Radius of gyration: 26.93 Å; Cα contacts (8 Å, |Δi|>4): 157; chains: 1; bounding box: 64×31×79 Å